Protein AF-A0A382BLG3-F1 (afdb_monomer)

pLDDT: mean 82.01, std 15.64, range [26.83, 97.75]

Mean predicted aligned error: 8.17 Å

Secondary structure (DSSP, 8-state):
------SSTT----TTPEEEEESSPSSTTPEEP-S-HHHHHHTTS-SEEETTSTT-HHHHH--SSEEEEEEEE-SSEEEEEEEETTS-EEEEEEEHHHHHHHH-HHHHTS-GGGEEEEEETTEEEEEEE-TTS-EEEEEEEEE-TTT--EEEEESTTEEE-S-HHHHHGGGGGGG--EEEE-TTS-EEEEE---HHHHHHHHHHHHTSTT--SEEEHHHHHHHHHHHHHHHHHHH-TTTSTTTTTT--GGGG-SS--

Foldseek 3Di:
DPPPPPPPPPPPPPVFKAFEWALDDPPPPFDFDDDDPLCLQVVLADQKDKLVDPPALNVLQDDQFWHIWMWGDDPFKIWIWTATPVRDIDIDMDTVVVLSVPQPVVVVVDPLVQWGWGDDDQKIWTWHADPVNIIFTQWMWGQDPPRRWTKIQGRARIRDGPPVCVLCPPNPVQWCWDWDQDPVRDIHIYTHHHSVSVVVSRVSSVVDPRRPGIDTSNLSSQLSVLVVVVVVCVVCCPVCVVCVPSGDSVSSDPDDD

Radius of gyration: 20.87 Å; Cα contacts (8 Å, |Δi|>4): 387; chains: 1; bounding box: 50×34×53 Å

Structure (mmCIF, N/CA/C/O backbone):
data_AF-A0A382BLG3-F1
#
_entry.id   AF-A0A382BLG3-F1
#
loop_
_atom_site.group_PDB
_atom_site.id
_atom_site.type_symbol
_atom_site.label_atom_id
_atom_site.label_alt_id
_atom_site.label_comp_id
_atom_site.label_asym_id
_atom_site.label_entity_id
_atom_site.label_seq_id
_atom_site.pdbx_PDB_ins_code
_atom_site.Cartn_x
_atom_site.Cartn_y
_atom_site.Cartn_z
_atom_site.occupancy
_atom_site.B_iso_or_equiv
_atom_site.auth_seq_id
_atom_site.auth_comp_id
_atom_site.auth_asym_id
_atom_site.auth_atom_id
_atom_site.pdbx_PDB_model_num
ATOM 1 N N . MET A 1 1 ? -3.968 19.881 18.048 1.00 29.30 1 MET A N 1
ATOM 2 C CA . MET A 1 1 ? -2.496 19.745 18.028 1.00 29.30 1 MET A CA 1
ATOM 3 C C . MET A 1 1 ? -2.188 19.005 16.742 1.00 29.30 1 MET A C 1
ATOM 5 O O . MET A 1 1 ? -2.726 17.927 16.567 1.00 29.30 1 MET A O 1
ATOM 9 N N . ILE A 1 2 ? -1.510 19.635 15.781 1.00 26.83 2 ILE A N 1
ATOM 10 C CA . ILE A 1 2 ? -1.350 19.090 14.426 1.00 26.83 2 ILE A CA 1
ATOM 11 C C . ILE A 1 2 ? -0.445 17.850 14.518 1.00 26.83 2 ILE A C 1
ATOM 13 O O . ILE A 1 2 ? 0.778 17.986 14.526 1.00 26.83 2 ILE A O 1
ATOM 17 N N . ARG A 1 3 ? -1.030 16.649 14.626 1.00 30.55 3 ARG A N 1
ATOM 18 C CA . ARG A 1 3 ? -0.331 15.377 14.406 1.00 30.55 3 ARG A CA 1
ATOM 19 C C . ARG A 1 3 ? -0.116 15.232 12.897 1.00 30.55 3 ARG A C 1
ATOM 21 O O . ARG A 1 3 ? -0.745 14.441 12.220 1.00 30.55 3 ARG A O 1
ATOM 28 N N . ARG A 1 4 ? 0.780 16.061 12.356 1.00 32.38 4 ARG A N 1
ATOM 29 C CA . ARG A 1 4 ? 1.444 15.777 11.084 1.00 32.38 4 ARG A CA 1
ATOM 30 C C . ARG A 1 4 ? 2.329 14.565 11.350 1.00 32.38 4 ARG A C 1
ATOM 32 O O . ARG A 1 4 ? 3.466 14.748 11.768 1.00 32.38 4 ARG A O 1
ATOM 39 N N . ILE A 1 5 ? 1.826 13.356 11.105 1.00 37.28 5 ILE A N 1
ATOM 40 C CA . ILE A 1 5 ? 2.648 12.144 10.917 1.00 37.28 5 ILE A CA 1
ATOM 41 C C . ILE A 1 5 ? 3.106 12.094 9.442 1.00 37.28 5 ILE A C 1
ATOM 43 O O . ILE A 1 5 ? 3.198 11.066 8.797 1.00 37.28 5 ILE A O 1
ATOM 47 N N . VAL A 1 6 ? 3.453 13.262 8.890 1.00 37.03 6 VAL A N 1
ATOM 48 C CA . VAL A 1 6 ? 4.262 13.385 7.677 1.00 37.03 6 VAL A CA 1
ATOM 49 C C . VAL A 1 6 ? 5.501 14.265 7.935 1.00 37.03 6 VAL A C 1
ATOM 51 O O . VAL A 1 6 ? 5.692 15.254 7.229 1.00 37.03 6 VAL A O 1
ATOM 54 N N . PRO A 1 7 ? 6.383 13.991 8.927 1.00 33.78 7 PRO A N 1
ATOM 55 C CA . PRO A 1 7 ? 7.683 14.648 8.950 1.00 33.78 7 PRO A CA 1
ATOM 56 C C . PRO A 1 7 ? 8.854 13.658 8.981 1.00 33.78 7 PRO A C 1
ATOM 58 O O . PRO A 1 7 ? 9.927 14.040 9.436 1.00 33.78 7 PRO A O 1
ATOM 61 N N . LEU A 1 8 ? 8.694 12.417 8.494 1.00 34.62 8 LEU A N 1
ATOM 62 C CA . LEU A 1 8 ? 9.819 11.470 8.413 1.00 34.62 8 LEU A CA 1
ATOM 63 C C . LEU A 1 8 ? 10.102 10.864 7.026 1.00 34.62 8 LEU A C 1
ATOM 65 O O . LEU A 1 8 ? 11.188 10.329 6.835 1.00 34.62 8 LEU A O 1
ATOM 69 N N . MET A 1 9 ? 9.213 11.005 6.034 1.00 40.97 9 MET A N 1
ATOM 70 C CA . MET A 1 9 ? 9.448 10.454 4.683 1.00 40.97 9 MET A CA 1
ATOM 71 C C . MET A 1 9 ? 10.458 11.248 3.827 1.00 40.97 9 MET A C 1
ATOM 73 O O . MET A 1 9 ? 10.888 10.759 2.790 1.00 40.97 9 MET A O 1
ATOM 77 N N . PHE A 1 10 ? 10.883 12.446 4.250 1.00 38.72 10 PHE A N 1
ATOM 78 C CA . PHE A 1 10 ? 11.720 13.348 3.435 1.00 38.72 10 PHE A CA 1
ATOM 79 C C . PHE A 1 10 ? 13.159 13.566 3.938 1.00 38.72 10 PHE A C 1
ATOM 81 O O . PHE A 1 10 ? 13.869 14.410 3.396 1.00 38.72 10 PHE A O 1
ATOM 88 N N . LEU A 1 11 ? 13.622 12.835 4.958 1.00 35.28 11 LEU A N 1
ATOM 89 C CA . LEU A 1 11 ? 14.911 13.122 5.615 1.00 35.28 11 LEU A CA 1
ATOM 90 C C . LEU A 1 11 ? 15.864 11.931 5.717 1.00 35.28 11 LEU A C 1
ATOM 92 O O . LEU A 1 11 ? 16.747 11.901 6.569 1.00 35.28 11 LEU A O 1
ATOM 96 N N . VAL A 1 12 ? 15.753 10.982 4.794 1.00 41.41 12 VAL A N 1
ATOM 97 C CA . VAL A 1 12 ? 16.779 9.958 4.595 1.00 41.41 12 VAL A CA 1
ATOM 98 C C . VAL A 1 12 ? 17.723 10.433 3.483 1.00 41.41 12 VAL A C 1
ATOM 100 O O . VAL A 1 12 ? 17.817 9.853 2.408 1.00 41.41 12 VAL A O 1
ATOM 103 N N . LEU A 1 13 ? 18.448 11.524 3.753 1.00 40.19 13 LEU A N 1
ATOM 104 C CA . LEU A 1 13 ? 19.742 11.785 3.113 1.00 40.19 13 LEU A CA 1
ATOM 105 C C . LEU A 1 13 ? 20.740 10.784 3.713 1.00 40.19 13 LEU A C 1
ATOM 107 O O . LEU A 1 13 ? 21.581 11.149 4.532 1.00 40.19 13 LEU A O 1
ATOM 111 N N . LEU A 1 14 ? 20.590 9.499 3.379 1.00 45.31 14 LEU A N 1
ATOM 112 C CA . LEU A 1 14 ? 21.602 8.496 3.688 1.00 45.31 14 LEU A CA 1
ATOM 113 C C . LEU A 1 14 ? 22.708 8.632 2.637 1.00 45.31 14 LEU A C 1
ATOM 115 O O . LEU A 1 14 ? 22.466 8.327 1.466 1.00 45.31 14 LEU A O 1
ATOM 119 N N . PRO A 1 15 ? 23.912 9.106 3.005 1.00 42.38 15 PRO A N 1
ATOM 120 C CA . PRO A 1 15 ? 25.035 9.097 2.081 1.00 42.38 15 PRO A CA 1
ATOM 121 C C . PRO A 1 15 ? 25.304 7.646 1.650 1.00 42.38 15 PRO A C 1
ATOM 123 O O . PRO A 1 15 ? 25.645 6.811 2.485 1.00 42.38 15 PRO A O 1
ATOM 126 N N . GLY A 1 16 ? 25.111 7.352 0.359 1.00 50.66 16 GLY A N 1
ATOM 127 C CA . GLY A 1 16 ? 25.306 6.021 -0.238 1.00 50.66 16 GLY A CA 1
ATOM 128 C C . GLY A 1 16 ? 24.038 5.323 -0.750 1.00 50.66 16 GLY A C 1
ATOM 129 O O . GLY A 1 16 ? 24.156 4.335 -1.467 1.00 50.66 16 GLY A O 1
ATOM 130 N N . CYS A 1 17 ? 22.830 5.820 -0.456 1.00 56.78 17 CYS A N 1
ATOM 131 C CA . CYS A 1 17 ? 21.611 5.271 -1.060 1.00 56.78 17 CYS A CA 1
ATOM 132 C C . CYS A 1 17 ? 21.490 5.721 -2.519 1.00 56.78 17 CYS A C 1
ATOM 134 O O . CYS A 1 17 ? 21.376 6.915 -2.797 1.00 56.78 17 CYS A O 1
ATOM 136 N N . LYS A 1 18 ? 21.502 4.761 -3.449 1.00 71.94 18 LYS A N 1
ATOM 137 C CA . LYS A 1 18 ? 21.291 5.027 -4.872 1.00 71.94 18 LYS A CA 1
ATOM 138 C C . LYS A 1 18 ? 19.856 4.747 -5.272 1.00 71.94 18 LYS A C 1
ATOM 140 O O . LYS A 1 18 ? 19.202 3.838 -4.765 1.00 71.94 18 LYS A O 1
ATOM 145 N N . GLU A 1 19 ? 19.385 5.564 -6.197 1.00 77.00 19 GLU A N 1
ATOM 146 C CA . GLU A 1 19 ? 18.076 5.435 -6.811 1.00 77.00 19 GLU A CA 1
ATOM 147 C C . GLU A 1 19 ? 18.224 4.837 -8.212 1.00 77.00 19 GLU A C 1
ATOM 149 O O . GLU A 1 19 ? 19.158 5.172 -8.949 1.00 77.00 19 GLU A O 1
ATOM 154 N N . LEU A 1 20 ? 17.316 3.926 -8.563 1.00 86.69 20 LEU A N 1
ATOM 155 C CA . LEU A 1 20 ? 17.272 3.296 -9.876 1.00 86.69 20 LEU A CA 1
ATOM 156 C C . LEU A 1 20 ? 16.385 4.099 -10.831 1.00 86.69 20 LEU A C 1
ATOM 158 O O . LEU A 1 20 ? 15.219 4.369 -10.542 1.00 86.69 20 LEU A O 1
ATOM 162 N N . TYR A 1 21 ? 16.924 4.413 -12.005 1.00 91.06 21 TYR A N 1
ATOM 163 C CA . TYR A 1 21 ? 16.211 5.113 -13.067 1.00 91.06 21 TYR A CA 1
ATOM 164 C C . TYR A 1 21 ? 15.940 4.194 -14.255 1.00 91.06 21 TYR A C 1
ATOM 166 O O . TYR A 1 21 ? 16.612 3.188 -14.468 1.00 91.06 21 TYR A O 1
ATOM 174 N N . PHE A 1 22 ? 14.962 4.570 -15.070 1.00 93.94 22 PHE A N 1
ATOM 175 C CA . PHE A 1 22 ? 14.497 3.803 -16.214 1.00 93.94 22 PHE A CA 1
ATOM 176 C C . PHE A 1 22 ? 14.650 4.608 -17.499 1.00 93.94 22 PHE A C 1
ATOM 178 O O . PHE A 1 22 ? 14.303 5.782 -17.560 1.00 93.94 22 PHE A O 1
ATOM 185 N N . LYS A 1 23 ? 15.122 3.974 -18.567 1.00 94.62 23 LYS A N 1
ATOM 186 C CA . LYS A 1 23 ? 15.234 4.599 -19.893 1.00 94.62 23 LYS A CA 1
ATOM 187 C C . LYS A 1 23 ? 13.870 4.883 -20.525 1.00 94.62 23 LYS A C 1
ATOM 189 O O . LYS A 1 23 ? 13.721 5.815 -21.308 1.00 94.62 23 LYS A O 1
ATOM 194 N N . THR A 1 24 ? 12.874 4.061 -20.203 1.00 94.19 24 THR A N 1
ATOM 195 C CA . THR A 1 24 ? 11.499 4.180 -20.700 1.00 94.19 24 THR A CA 1
ATOM 196 C C . THR A 1 24 ? 10.499 4.133 -19.543 1.00 94.19 24 THR A C 1
ATOM 198 O O . THR A 1 24 ? 10.789 3.480 -18.534 1.00 94.19 24 THR A O 1
ATOM 201 N N . PRO A 1 25 ? 9.321 4.783 -19.663 1.00 95.38 25 PRO A N 1
ATOM 202 C CA . PRO A 1 25 ? 8.274 4.669 -18.654 1.00 95.38 25 PRO A CA 1
ATOM 203 C C . PRO A 1 25 ? 7.868 3.208 -18.444 1.00 95.38 25 PRO A C 1
ATOM 205 O O . PRO A 1 25 ? 7.684 2.455 -19.405 1.00 95.38 25 PRO A O 1
ATOM 208 N N . GLN A 1 26 ? 7.709 2.818 -17.186 1.00 96.75 26 GLN A N 1
ATOM 209 C CA . GLN A 1 26 ? 7.292 1.482 -16.780 1.00 96.75 26 GLN A CA 1
ATOM 210 C C . GLN A 1 26 ? 5.803 1.449 -16.408 1.00 96.75 26 GLN A C 1
ATOM 212 O O . GLN A 1 26 ? 5.245 2.482 -16.062 1.00 96.75 26 GLN A O 1
ATOM 217 N N . PRO A 1 27 ? 5.136 0.286 -16.452 1.00 96.50 27 PRO A N 1
ATOM 218 C CA . PRO A 1 27 ? 5.640 -0.966 -17.003 1.00 96.50 27 PRO A CA 1
ATOM 219 C C . PRO A 1 27 ? 5.757 -0.907 -18.534 1.00 96.50 27 PRO A C 1
ATOM 221 O O . PRO A 1 27 ? 4.850 -0.446 -19.227 1.00 96.50 27 PRO A O 1
ATOM 224 N N . LYS A 1 28 ? 6.859 -1.433 -19.083 1.00 95.06 28 LYS A N 1
ATOM 225 C CA . LYS A 1 28 ? 7.095 -1.449 -20.535 1.00 95.06 28 LYS A CA 1
ATOM 226 C C . LYS A 1 28 ? 5.960 -2.143 -21.300 1.00 95.06 28 LYS A C 1
ATOM 228 O O . LYS A 1 28 ? 5.587 -3.292 -21.023 1.00 95.06 28 LYS A O 1
ATOM 233 N N . GLY A 1 29 ? 5.420 -1.445 -22.299 1.00 94.50 29 GLY A N 1
ATOM 234 C CA . GLY A 1 29 ? 4.264 -1.890 -23.082 1.00 94.50 29 GLY A CA 1
ATOM 235 C C . GLY A 1 29 ? 2.964 -1.960 -22.275 1.00 94.50 29 GLY A C 1
ATOM 236 O O . GLY A 1 29 ? 2.162 -2.854 -22.544 1.00 94.50 29 GLY A O 1
ATOM 237 N N . GLY A 1 30 ? 2.830 -1.137 -21.232 1.00 96.12 30 GLY A N 1
ATOM 238 C CA . GLY A 1 30 ? 1.561 -0.828 -20.576 1.00 96.12 30 GLY A CA 1
ATOM 239 C C . GLY A 1 30 ? 0.782 0.251 -21.325 1.00 96.12 30 GLY A C 1
ATOM 240 O O . GLY A 1 30 ? 1.317 0.917 -22.214 1.00 96.12 30 GLY A O 1
ATOM 241 N N . GLU A 1 31 ? -0.484 0.407 -20.962 1.00 97.50 31 GLU A N 1
ATOM 242 C CA . GLU A 1 31 ? -1.373 1.432 -21.507 1.00 97.50 31 GLU A CA 1
ATOM 243 C C . GLU A 1 31 ? -1.467 2.616 -20.543 1.00 97.50 31 GLU A C 1
ATOM 245 O O . GLU A 1 31 ? -1.163 2.494 -19.359 1.00 97.50 31 GLU A O 1
ATOM 250 N N . GLN A 1 32 ? -1.862 3.786 -21.045 1.00 96.69 32 GLN A N 1
ATOM 251 C CA . GLN A 1 32 ? -2.062 4.951 -20.189 1.00 96.69 32 GLN A CA 1
ATOM 252 C C . GLN A 1 32 ? -3.275 4.732 -19.281 1.00 96.69 32 GLN A C 1
ATOM 254 O O . GLN A 1 32 ? -4.387 4.556 -19.782 1.00 96.69 32 GLN A O 1
ATOM 259 N N . TYR A 1 33 ? -3.064 4.819 -17.967 1.00 94.94 33 TYR A N 1
ATOM 260 C CA . TYR A 1 33 ? -4.149 4.758 -16.992 1.00 94.94 33 TYR A CA 1
ATOM 261 C C . TYR A 1 33 ? -5.033 6.004 -17.114 1.00 94.94 33 TYR A C 1
ATOM 263 O O . TYR A 1 33 ? -4.534 7.131 -17.164 1.00 94.94 33 TYR A O 1
ATOM 271 N N . LYS A 1 34 ? -6.351 5.801 -17.175 1.00 90.50 34 LYS A N 1
ATOM 272 C CA . LYS A 1 34 ? -7.348 6.879 -17.344 1.00 90.50 34 LYS A CA 1
ATOM 273 C C . LYS A 1 34 ? -8.316 7.022 -16.170 1.00 90.50 34 LYS A C 1
ATOM 275 O O . LYS A 1 34 ? -9.220 7.849 -16.243 1.00 90.50 34 LYS A O 1
ATOM 280 N N . GLY A 1 35 ? -8.183 6.183 -15.146 1.00 89.06 35 GLY A N 1
ATOM 281 C CA . GLY A 1 35 ? -9.049 6.226 -13.974 1.00 89.06 35 GLY A CA 1
ATOM 282 C C . GLY A 1 35 ? -8.598 7.256 -12.941 1.00 89.06 35 GLY A C 1
ATOM 283 O O . GLY A 1 35 ? -7.565 7.909 -13.086 1.00 89.06 35 GLY A O 1
ATOM 284 N N . ASP A 1 36 ? -9.369 7.355 -11.865 1.00 87.50 36 ASP A N 1
ATOM 285 C CA . ASP A 1 36 ? -8.989 8.087 -10.662 1.00 87.50 36 ASP A CA 1
ATOM 286 C C . ASP A 1 36 ? -8.242 7.137 -9.709 1.00 87.50 36 ASP A C 1
ATOM 288 O O . ASP A 1 36 ? -8.673 6.002 -9.486 1.00 87.50 36 ASP A O 1
ATOM 292 N N . LEU A 1 37 ? -7.072 7.546 -9.210 1.00 87.19 37 LEU A N 1
ATOM 293 C CA . LEU A 1 37 ? -6.246 6.697 -8.343 1.00 87.19 37 LEU A CA 1
ATOM 294 C C . LEU A 1 37 ? -6.827 6.562 -6.934 1.00 87.19 37 LEU A C 1
ATOM 296 O O . LEU A 1 37 ? -6.736 5.482 -6.353 1.00 87.19 37 LEU A O 1
ATOM 300 N N . ILE A 1 38 ? -7.449 7.618 -6.404 1.00 83.50 38 ILE A N 1
ATOM 301 C CA . ILE A 1 38 ? -8.104 7.582 -5.094 1.00 83.50 38 ILE A CA 1
ATOM 302 C C . ILE A 1 38 ? -9.278 6.613 -5.182 1.00 83.50 38 ILE A C 1
ATOM 304 O O . ILE A 1 38 ? -9.370 5.688 -4.384 1.00 83.50 38 ILE A O 1
ATOM 308 N N . GLN A 1 39 ? -10.111 6.737 -6.216 1.00 85.00 39 GLN A N 1
ATOM 309 C CA . GLN A 1 39 ? -11.224 5.824 -6.444 1.00 85.00 39 GLN A CA 1
ATOM 310 C C . GLN A 1 39 ? -10.757 4.373 -6.643 1.00 85.00 39 GLN A C 1
ATOM 312 O O . GLN A 1 39 ? -11.403 3.439 -6.172 1.00 85.00 39 GLN A O 1
ATOM 317 N N . TYR A 1 40 ? -9.641 4.154 -7.344 1.00 88.69 40 TYR A N 1
ATOM 318 C CA . TYR A 1 40 ? -9.069 2.817 -7.518 1.00 88.69 40 TYR A CA 1
ATOM 319 C C . TYR A 1 40 ? -8.669 2.178 -6.185 1.00 88.69 40 TYR A C 1
ATOM 321 O O . TYR A 1 40 ? -8.960 1.003 -5.952 1.00 88.69 40 TYR A O 1
ATOM 329 N N . LEU A 1 41 ? -8.041 2.963 -5.312 1.00 86.94 41 LEU A N 1
ATOM 330 C CA . LEU A 1 41 ? -7.625 2.537 -3.987 1.00 86.94 41 LEU A CA 1
ATOM 331 C C . LEU A 1 41 ? -8.816 2.278 -3.062 1.00 86.94 41 LEU A C 1
ATOM 333 O O . LEU A 1 41 ? -8.906 1.207 -2.466 1.00 86.94 41 LEU A O 1
ATOM 337 N N . THR A 1 42 ? -9.776 3.196 -2.990 1.00 82.06 42 THR A N 1
ATOM 338 C CA . THR A 1 42 ? -10.942 3.055 -2.106 1.00 82.06 42 THR A CA 1
ATOM 339 C C . THR A 1 42 ? -11.841 1.898 -2.521 1.00 82.06 42 THR A C 1
ATOM 341 O O . THR A 1 42 ? -12.284 1.130 -1.673 1.00 82.06 42 THR A O 1
ATOM 344 N N . ASN A 1 43 ? -12.007 1.669 -3.827 1.00 85.94 43 ASN A N 1
ATOM 345 C CA . ASN A 1 43 ? -12.727 0.504 -4.348 1.00 85.94 43 ASN A CA 1
ATOM 346 C C . ASN A 1 43 ? -12.031 -0.840 -4.062 1.00 85.94 43 ASN A C 1
ATOM 348 O O . ASN A 1 43 ? -12.632 -1.893 -4.291 1.00 85.94 43 ASN A O 1
ATOM 352 N N . SER A 1 44 ? -10.764 -0.837 -3.636 1.00 87.19 44 SER A N 1
ATOM 353 C CA . SER A 1 44 ? -10.044 -2.058 -3.255 1.00 87.19 44 SER A CA 1
ATOM 354 C C . SER A 1 44 ? -10.272 -2.470 -1.801 1.00 87.19 44 SER A C 1
ATOM 356 O O . SER A 1 44 ? -10.025 -3.628 -1.463 1.00 87.19 44 SER A O 1
ATOM 358 N N . LEU A 1 45 ? -10.768 -1.555 -0.957 1.00 86.69 45 LEU A N 1
ATOM 359 C CA . LEU A 1 45 ? -10.986 -1.824 0.458 1.00 86.69 45 LEU A CA 1
ATOM 360 C C . LEU A 1 45 ? -12.092 -2.877 0.640 1.00 86.69 45 LEU A C 1
ATOM 362 O O . LEU A 1 45 ? -13.142 -2.794 -0.008 1.00 86.69 45 LEU A O 1
ATOM 366 N N . PRO A 1 46 ? -11.905 -3.874 1.521 1.00 86.94 46 PRO A N 1
ATOM 367 C CA . PRO A 1 46 ? -12.956 -4.827 1.844 1.00 86.94 46 PRO A CA 1
ATOM 368 C C . PRO A 1 46 ? -14.113 -4.154 2.588 1.00 86.94 46 PRO A C 1
ATOM 370 O O . PRO A 1 46 ? -13.896 -3.431 3.553 1.00 86.94 46 PRO A O 1
ATOM 373 N N . ASN A 1 47 ? -15.359 -4.494 2.238 1.00 89.25 47 ASN A N 1
ATOM 374 C CA . ASN A 1 47 ? -16.545 -3.988 2.951 1.00 89.25 47 ASN A CA 1
ATOM 375 C C . ASN A 1 47 ? -16.569 -4.333 4.448 1.00 89.25 47 ASN A C 1
ATOM 377 O O . ASN A 1 47 ? -17.263 -3.684 5.227 1.00 89.25 47 ASN A O 1
ATOM 381 N N . ARG A 1 48 ? -15.850 -5.387 4.838 1.00 91.19 48 ARG A N 1
ATOM 382 C CA . ARG A 1 48 ? -15.739 -5.836 6.220 1.00 91.19 48 ARG A CA 1
ATOM 383 C C . ARG A 1 48 ? -14.345 -6.380 6.484 1.00 91.19 48 ARG A C 1
ATOM 385 O O . ARG A 1 48 ? -13.888 -7.272 5.771 1.00 91.19 48 ARG A O 1
ATOM 392 N N . ILE A 1 49 ? -13.724 -5.895 7.551 1.00 91.62 49 ILE A N 1
ATOM 393 C CA . ILE A 1 49 ? -12.427 -6.343 8.058 1.00 91.62 49 ILE A CA 1
ATOM 394 C C . ILE A 1 49 ? -12.619 -6.750 9.513 1.00 91.62 49 ILE A C 1
ATOM 396 O O . ILE A 1 49 ? -13.303 -6.061 10.264 1.00 91.62 49 ILE A O 1
ATOM 400 N N . THR A 1 50 ? -12.040 -7.874 9.933 1.00 93.38 50 THR A N 1
ATOM 401 C CA . THR A 1 50 ? -12.184 -8.340 11.321 1.00 93.38 50 THR A CA 1
ATOM 402 C C . THR A 1 50 ? -10.864 -8.844 11.879 1.00 93.38 50 THR A C 1
ATOM 404 O O . THR A 1 50 ? -10.033 -9.356 11.131 1.00 93.38 50 THR A O 1
ATOM 407 N N . SER A 1 51 ? -10.708 -8.787 13.201 1.00 92.19 51 SER A N 1
ATOM 408 C CA . SER A 1 51 ? -9.563 -9.363 13.916 1.00 92.19 51 SER A CA 1
ATOM 409 C C . SER A 1 51 ? -9.515 -10.900 13.888 1.00 92.19 51 SER A C 1
ATOM 411 O O . SER A 1 51 ? -8.556 -11.493 14.371 1.00 92.19 51 SER A O 1
ATOM 413 N N . ASN A 1 52 ? -10.533 -11.563 13.323 1.00 89.69 52 ASN A N 1
ATOM 414 C CA . ASN A 1 52 ? -10.508 -13.007 13.068 1.00 89.69 52 ASN A CA 1
ATOM 415 C C . ASN A 1 52 ? -9.749 -13.363 11.780 1.00 89.69 52 ASN A C 1
ATOM 417 O O . ASN A 1 52 ? -9.453 -14.538 11.556 1.00 89.69 52 ASN A O 1
ATOM 421 N N . ASP A 1 53 ? -9.473 -12.385 10.914 1.00 82.44 53 ASP A N 1
ATOM 422 C CA . ASP A 1 53 ? -8.670 -12.612 9.719 1.00 82.44 53 ASP A CA 1
ATOM 423 C C . ASP A 1 53 ? -7.191 -12.727 10.106 1.00 82.44 53 ASP A C 1
ATOM 425 O O . ASP A 1 53 ? -6.624 -11.855 10.762 1.00 82.44 53 ASP A O 1
ATOM 429 N N . ASN A 1 54 ? -6.557 -13.824 9.690 1.00 64.50 54 ASN A N 1
ATOM 430 C CA . ASN A 1 54 ? -5.167 -14.123 10.015 1.00 64.50 54 ASN A CA 1
ATOM 431 C C . ASN A 1 54 ? -4.163 -13.150 9.392 1.00 64.50 54 ASN A C 1
ATOM 433 O O . ASN A 1 54 ? -3.026 -13.136 9.851 1.00 64.50 54 ASN A O 1
ATOM 437 N N . ASN A 1 55 ? -4.566 -12.384 8.377 1.00 64.25 55 ASN A N 1
ATOM 438 C CA . ASN A 1 55 ? -3.696 -11.445 7.667 1.00 64.25 55 ASN A CA 1
ATOM 439 C C . ASN A 1 55 ? -4.050 -9.973 7.939 1.00 64.25 55 ASN A C 1
ATOM 441 O O . ASN A 1 55 ? -3.643 -9.104 7.173 1.00 64.25 55 ASN A O 1
ATOM 445 N N . SER A 1 56 ? -4.846 -9.694 8.974 1.00 75.25 56 SER A N 1
ATOM 446 C CA . SER A 1 56 ? -5.285 -8.338 9.307 1.00 75.25 56 SER A CA 1
ATOM 447 C C . SER A 1 56 ? -4.468 -7.753 10.453 1.00 75.25 56 SER A C 1
ATOM 449 O O . SER A 1 56 ? -4.320 -8.400 11.488 1.00 75.25 56 SER A O 1
ATOM 451 N N . LEU A 1 57 ? -4.053 -6.489 10.313 1.00 83.00 57 LEU A N 1
ATOM 452 C CA . LEU A 1 57 ? -3.462 -5.681 11.388 1.00 83.00 57 LEU A CA 1
ATOM 453 C C . LEU A 1 57 ? -4.328 -5.679 12.665 1.00 83.00 57 LEU A C 1
ATOM 455 O O . LEU A 1 57 ? -3.822 -5.606 13.781 1.00 83.00 57 LEU A O 1
ATOM 459 N N . LEU A 1 58 ? -5.649 -5.840 12.519 1.00 90.19 58 LEU A N 1
ATOM 460 C CA . LEU A 1 58 ? -6.580 -5.909 13.649 1.00 90.19 58 LEU A CA 1
ATOM 461 C C . LEU A 1 58 ? -6.354 -7.125 14.548 1.00 90.19 58 LEU A C 1
ATOM 463 O O . LEU A 1 58 ? -6.702 -7.084 15.726 1.00 90.19 58 LEU A O 1
ATOM 467 N N . LYS A 1 59 ? -5.834 -8.226 13.999 1.00 88.62 59 LYS A N 1
ATOM 468 C CA . LYS A 1 59 ? -5.570 -9.439 14.771 1.00 88.62 59 LYS A CA 1
ATOM 469 C C . LYS A 1 59 ? -4.429 -9.223 15.758 1.00 88.62 59 LYS A C 1
ATOM 471 O O . LYS A 1 59 ? -4.534 -9.667 16.897 1.00 88.62 59 LYS A O 1
ATOM 476 N N . ASP A 1 60 ? -3.387 -8.517 15.336 1.00 85.69 60 ASP A N 1
ATOM 477 C CA . ASP A 1 60 ? -2.211 -8.246 16.166 1.00 85.69 60 ASP A CA 1
ATOM 478 C C . ASP A 1 60 ? -2.526 -7.260 17.301 1.00 85.69 60 ASP A C 1
ATOM 480 O O . ASP A 1 60 ? -1.868 -7.262 18.341 1.00 85.69 60 ASP A O 1
ATOM 484 N N . ALA A 1 61 ? -3.585 -6.461 17.140 1.00 87.88 61 ALA A N 1
ATOM 485 C CA . ALA A 1 61 ? -4.074 -5.565 18.178 1.00 87.88 61 ALA A CA 1
ATOM 486 C C . ALA A 1 61 ? -4.919 -6.247 19.267 1.00 87.88 61 ALA A C 1
ATOM 488 O O . ALA A 1 61 ? -5.081 -5.685 20.356 1.00 87.88 61 ALA A O 1
ATOM 489 N N . VAL A 1 62 ? -5.457 -7.444 19.005 1.00 91.12 62 VAL A N 1
ATOM 490 C CA . VAL A 1 62 ? -6.266 -8.192 19.978 1.00 91.12 62 VAL A CA 1
ATOM 491 C C . VAL A 1 62 ? -5.389 -8.755 21.099 1.00 91.12 62 VAL A C 1
ATOM 493 O O . VAL A 1 62 ? -4.318 -9.309 20.870 1.00 91.12 62 VAL A O 1
ATOM 496 N N . ASN A 1 63 ? -5.862 -8.625 22.337 1.00 89.44 63 ASN A N 1
ATOM 497 C CA . ASN A 1 63 ? -5.182 -9.076 23.550 1.00 89.44 63 ASN A CA 1
ATOM 498 C C . ASN A 1 63 ? -6.201 -9.445 24.649 1.00 89.44 63 ASN A C 1
ATOM 500 O O . ASN A 1 63 ? -7.406 -9.490 24.402 1.00 89.44 63 ASN A O 1
ATOM 504 N N . ASP A 1 64 ? -5.725 -9.692 25.873 1.00 89.94 64 ASP A N 1
ATOM 505 C CA . ASP A 1 64 ? -6.575 -10.060 27.018 1.00 89.94 64 ASP A CA 1
ATOM 506 C C . ASP A 1 64 ? -7.641 -9.004 27.360 1.00 89.94 64 ASP A C 1
ATOM 508 O O . ASP A 1 64 ? -8.660 -9.337 27.962 1.00 89.94 64 ASP A O 1
ATOM 512 N N . THR A 1 65 ? -7.429 -7.741 26.975 1.00 90.62 65 THR A N 1
ATOM 513 C CA . THR A 1 65 ? -8.366 -6.631 27.186 1.00 90.62 65 THR A CA 1
ATOM 514 C C . THR A 1 65 ? -9.280 -6.428 25.976 1.00 90.62 65 THR A C 1
ATOM 516 O O . THR A 1 65 ? -10.505 -6.383 26.117 1.00 90.62 65 THR A O 1
ATOM 519 N N . LEU A 1 66 ? -8.689 -6.294 24.787 1.00 92.31 66 LEU A N 1
ATOM 520 C CA . LEU A 1 66 ? -9.363 -6.043 23.515 1.00 92.31 66 LEU A CA 1
ATOM 521 C C . LEU A 1 66 ? -9.553 -7.364 22.772 1.00 92.31 66 LEU A C 1
ATOM 523 O O . LEU A 1 66 ? -8.623 -7.838 22.134 1.00 92.31 66 LEU A O 1
ATOM 527 N N . VAL A 1 67 ? -10.741 -7.964 22.844 1.00 94.19 67 VAL A N 1
ATOM 528 C CA . VAL A 1 67 ? -10.945 -9.356 22.397 1.00 94.19 67 VAL A CA 1
ATOM 529 C C . VAL A 1 67 ? -11.438 -9.482 20.956 1.00 94.19 67 VAL A C 1
ATOM 531 O O . VAL A 1 67 ? -11.340 -10.558 20.369 1.00 94.19 67 VAL A O 1
ATOM 534 N N . TYR A 1 68 ? -12.009 -8.419 20.383 1.00 95.31 68 TYR A N 1
ATOM 535 C CA . TYR A 1 68 ? -12.482 -8.432 19.000 1.00 95.31 68 TYR A CA 1
ATOM 536 C C . TYR A 1 68 ? -12.599 -7.029 18.414 1.00 95.31 68 TYR A C 1
ATOM 538 O O . TYR A 1 68 ? -13.020 -6.094 19.101 1.00 95.31 68 TYR A O 1
ATOM 546 N N . ILE A 1 69 ? -12.287 -6.918 17.125 1.00 95.00 69 ILE A N 1
ATOM 547 C CA . ILE A 1 69 ? -12.399 -5.688 16.348 1.00 95.00 69 ILE A CA 1
ATOM 548 C C . ILE A 1 69 ? -13.014 -6.017 14.996 1.00 95.00 69 ILE A C 1
ATOM 550 O O . ILE A 1 69 ? -12.647 -6.999 14.345 1.00 95.00 69 ILE A O 1
ATOM 554 N N . GLU A 1 70 ? -13.930 -5.170 14.563 1.00 95.50 70 GLU A N 1
ATOM 555 C CA . GLU A 1 70 ? -14.538 -5.214 13.247 1.00 95.50 70 GLU A CA 1
ATOM 556 C C . GLU A 1 70 ? -14.622 -3.805 12.679 1.00 95.50 70 GLU A C 1
ATOM 558 O O . GLU A 1 70 ? -15.040 -2.881 13.369 1.00 95.50 70 GLU A O 1
ATOM 563 N N . ILE A 1 71 ? -14.248 -3.662 11.415 1.00 93.69 71 ILE A N 1
ATOM 564 C CA . ILE A 1 71 ? -14.494 -2.463 10.630 1.00 93.69 71 ILE A CA 1
ATOM 565 C C . ILE A 1 71 ? -15.477 -2.848 9.534 1.00 93.69 71 ILE A C 1
ATOM 567 O O . ILE A 1 71 ? -15.208 -3.767 8.758 1.00 93.69 71 ILE A O 1
ATOM 571 N N . ASN A 1 72 ? -16.610 -2.160 9.481 1.00 92.62 72 ASN A N 1
ATOM 572 C CA . ASN A 1 72 ? -17.565 -2.258 8.386 1.00 92.62 72 ASN A CA 1
ATOM 573 C C . ASN A 1 72 ? -17.567 -0.934 7.634 1.00 92.62 72 ASN A C 1
ATOM 575 O O . ASN A 1 72 ? -17.660 0.119 8.258 1.00 92.62 72 ASN A O 1
ATOM 579 N N . GLN A 1 73 ? -17.505 -0.990 6.311 1.00 85.31 73 GLN A N 1
ATOM 580 C CA . GLN A 1 73 ? -17.658 0.189 5.467 1.00 85.31 73 GLN A CA 1
ATOM 581 C C . GLN A 1 73 ? -18.882 0.037 4.566 1.00 85.31 73 GLN A C 1
ATOM 583 O O . GLN A 1 73 ? -19.186 -1.051 4.061 1.00 85.31 73 GLN A O 1
ATOM 588 N N . ASP A 1 74 ? -19.560 1.152 4.347 1.00 82.88 74 ASP A N 1
ATOM 589 C CA . ASP A 1 74 ? -20.511 1.328 3.263 1.00 82.88 74 ASP A CA 1
ATOM 590 C C . ASP A 1 74 ? -20.102 2.526 2.391 1.00 82.88 74 ASP A C 1
ATOM 592 O O . ASP A 1 74 ? -18.965 2.988 2.442 1.00 82.88 74 ASP A O 1
ATOM 596 N N . LEU A 1 75 ? -20.998 2.991 1.517 1.00 71.81 75 LEU A N 1
ATOM 597 C CA . LEU A 1 75 ? -20.676 4.028 0.533 1.00 71.81 75 LEU A CA 1
ATOM 598 C C . LEU A 1 75 ? -20.309 5.387 1.148 1.00 71.81 75 LEU A C 1
ATOM 600 O O . LEU A 1 75 ? -19.729 6.210 0.445 1.00 71.81 75 LEU A O 1
ATOM 604 N N . ILE A 1 76 ? -20.701 5.657 2.394 1.00 80.31 76 ILE A N 1
ATOM 605 C CA . ILE A 1 76 ? -20.569 6.985 3.012 1.00 80.31 76 ILE A CA 1
ATOM 606 C C . ILE A 1 76 ? -20.037 6.941 4.442 1.00 80.31 76 ILE A C 1
ATOM 608 O O . ILE A 1 76 ? -19.572 7.961 4.940 1.00 80.31 76 ILE A O 1
ATOM 612 N N . THR A 1 77 ? -20.078 5.788 5.104 1.00 87.19 77 THR A N 1
ATOM 613 C CA . THR A 1 77 ? -19.671 5.645 6.498 1.00 87.19 77 THR A CA 1
ATOM 614 C C . THR A 1 77 ? -18.722 4.476 6.703 1.00 87.19 77 THR A C 1
ATOM 616 O O . THR A 1 77 ? -18.777 3.450 6.020 1.00 87.19 77 THR A O 1
ATOM 619 N N . VAL A 1 78 ? -17.856 4.639 7.697 1.00 90.56 78 VAL A N 1
ATOM 620 C CA . VAL A 1 78 ? -16.990 3.592 8.233 1.00 90.56 78 VAL A CA 1
ATOM 621 C C . VAL A 1 78 ? -17.333 3.423 9.703 1.00 90.56 78 VAL A C 1
ATOM 623 O O . VAL A 1 78 ? -17.289 4.382 10.469 1.00 90.56 78 VAL A O 1
ATOM 626 N N . GLN A 1 79 ? -17.671 2.206 10.112 1.00 94.19 79 GLN A N 1
ATOM 627 C CA . GLN A 1 79 ? -17.998 1.871 11.490 1.00 94.19 79 GLN A CA 1
ATOM 628 C C . GLN A 1 79 ? -16.931 0.946 12.072 1.00 94.19 79 GLN A C 1
ATOM 630 O O . GLN A 1 79 ? -16.716 -0.157 11.568 1.00 94.19 79 GLN A O 1
ATOM 635 N N . ILE A 1 80 ? -16.317 1.364 13.178 1.00 94.75 80 ILE A N 1
ATOM 636 C CA . ILE A 1 80 ? -15.455 0.523 14.006 1.00 94.75 80 ILE A CA 1
ATOM 637 C C . ILE A 1 80 ? -16.284 -0.030 15.157 1.00 94.75 80 ILE A C 1
ATOM 639 O O . ILE A 1 80 ? -16.823 0.719 15.970 1.00 94.75 80 ILE A O 1
ATOM 643 N N . ARG A 1 81 ? -16.329 -1.351 15.276 1.00 96.25 81 ARG A N 1
ATOM 644 C CA . ARG A 1 81 ? -16.902 -2.061 16.412 1.00 96.25 81 ARG A CA 1
ATOM 645 C C . ARG A 1 81 ? -15.806 -2.773 17.186 1.00 96.25 81 ARG A C 1
ATOM 647 O O . ARG A 1 81 ? -15.095 -3.616 16.648 1.00 96.25 81 ARG A O 1
ATOM 654 N N . ILE A 1 82 ? -15.729 -2.489 18.477 1.00 95.25 82 ILE A N 1
ATOM 655 C CA . ILE A 1 82 ? -14.751 -3.058 19.398 1.00 95.25 82 ILE A CA 1
ATOM 656 C C . ILE A 1 82 ? -15.473 -3.804 20.513 1.00 95.25 82 ILE A C 1
ATOM 658 O O . ILE A 1 82 ? -16.438 -3.295 21.082 1.00 95.25 82 ILE A O 1
ATOM 662 N N . LYS A 1 83 ? -14.989 -5.001 20.852 1.00 96.25 83 LYS A N 1
ATOM 663 C CA . LYS A 1 83 ? -15.426 -5.758 22.027 1.00 96.25 83 LYS A CA 1
ATOM 664 C C . LYS A 1 83 ? -14.275 -5.913 23.018 1.00 96.25 83 LYS A C 1
ATOM 666 O O . LYS A 1 83 ? -13.188 -6.354 22.646 1.00 96.25 83 LYS A O 1
ATOM 671 N N . PHE A 1 84 ? -14.559 -5.638 24.285 1.00 94.75 84 PHE A N 1
ATOM 672 C CA . PHE A 1 84 ? -13.646 -5.854 25.403 1.00 94.75 84 PHE A CA 1
ATOM 673 C C . PHE A 1 84 ? -13.990 -7.130 26.184 1.00 94.75 84 PHE A C 1
ATOM 675 O O . PHE A 1 84 ? -15.092 -7.678 26.079 1.00 94.75 84 PHE A O 1
ATOM 682 N N . TYR A 1 85 ? -13.041 -7.602 26.990 1.00 92.94 85 TYR A N 1
ATOM 683 C CA . TYR A 1 85 ? -13.173 -8.811 27.815 1.00 92.94 85 TYR A CA 1
ATOM 684 C C . TYR A 1 85 ? -14.317 -8.757 28.840 1.00 92.94 85 TYR A C 1
ATOM 686 O O . TYR A 1 85 ? -14.853 -9.792 29.223 1.00 92.94 85 TYR A O 1
ATOM 694 N N . ASN A 1 86 ? -14.698 -7.557 29.281 1.00 90.69 86 ASN A N 1
ATOM 695 C CA . ASN A 1 86 ? -15.782 -7.308 30.234 1.00 90.69 86 ASN A CA 1
ATOM 696 C C . ASN A 1 86 ? -17.162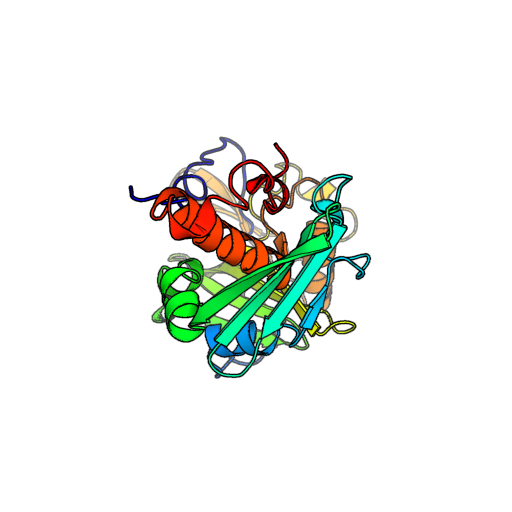 -7.182 29.554 1.00 90.69 86 ASN A C 1
ATOM 698 O O . ASN A 1 86 ? -18.076 -6.598 30.133 1.00 90.69 86 ASN A O 1
ATOM 702 N N . ASP A 1 87 ? -17.288 -7.675 28.318 1.00 90.50 87 ASP A N 1
ATOM 703 C CA . ASP A 1 87 ? -18.465 -7.569 27.448 1.00 90.50 87 ASP A CA 1
ATOM 704 C C . ASP A 1 87 ? -18.887 -6.135 27.075 1.00 90.50 87 ASP A C 1
ATOM 706 O O . ASP A 1 87 ? -19.918 -5.953 26.420 1.00 90.50 87 ASP A O 1
ATOM 710 N N . LEU A 1 88 ? -18.077 -5.117 27.394 1.00 94.12 88 LEU A N 1
ATOM 711 C CA . LEU A 1 88 ? -18.257 -3.778 26.840 1.00 94.12 88 LEU A CA 1
ATOM 712 C C . LEU A 1 88 ? -18.096 -3.837 25.317 1.00 94.12 88 LEU A C 1
ATOM 714 O O . LEU A 1 88 ? -17.139 -4.416 24.794 1.00 94.12 88 LEU A O 1
ATOM 718 N N . ILE A 1 89 ? -19.036 -3.215 24.608 1.00 95.81 89 ILE A N 1
ATOM 719 C CA . ILE A 1 89 ? -18.983 -3.041 23.159 1.00 95.81 89 ILE A CA 1
ATOM 720 C C . ILE A 1 89 ? -18.966 -1.548 22.874 1.00 95.81 89 ILE A C 1
ATOM 722 O O . ILE A 1 89 ? -19.880 -0.833 23.283 1.00 95.81 89 ILE A O 1
ATOM 726 N N . TRP A 1 90 ? -17.942 -1.102 22.157 1.00 95.81 90 TRP A N 1
ATOM 727 C CA . TRP A 1 90 ? -17.851 0.256 21.645 1.00 95.81 90 TRP A CA 1
ATOM 728 C C . TRP A 1 90 ? -18.106 0.268 20.143 1.00 95.81 90 TRP A C 1
ATOM 730 O O . TRP A 1 90 ? -17.645 -0.624 19.428 1.00 95.81 90 TRP A O 1
ATOM 740 N N . VAL A 1 91 ? -18.838 1.273 19.674 1.00 96.06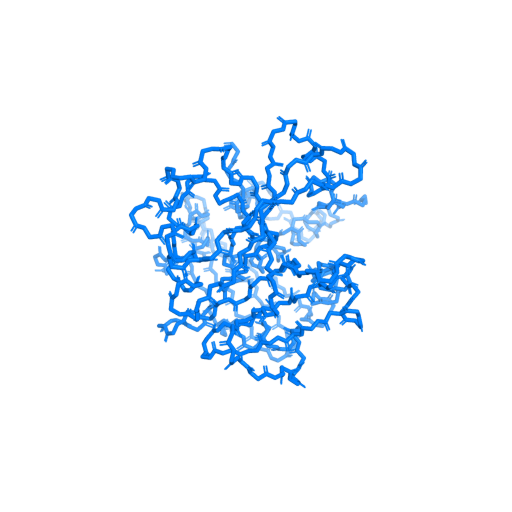 91 VAL A N 1
ATOM 741 C CA . VAL A 1 91 ? -19.089 1.505 18.252 1.00 96.06 91 VAL A CA 1
ATOM 742 C C . VAL A 1 91 ? -18.767 2.962 17.952 1.00 96.06 91 VAL A C 1
ATOM 744 O O . VAL A 1 91 ? -19.318 3.852 18.595 1.00 96.06 91 VAL A O 1
ATOM 747 N N . GLU A 1 92 ? -17.871 3.189 16.998 1.00 94.31 92 GLU A N 1
ATOM 748 C CA . GLU A 1 92 ? -17.504 4.517 16.509 1.00 94.31 92 GLU A CA 1
ATOM 749 C C . GLU A 1 92 ? -17.765 4.600 15.005 1.00 94.31 92 GLU A C 1
ATOM 751 O O . GLU A 1 92 ? -17.512 3.640 14.280 1.00 94.31 92 GLU A O 1
ATOM 756 N N . GLU A 1 93 ? -18.270 5.742 14.543 1.00 93.69 93 GLU A N 1
ATOM 757 C CA . GLU A 1 93 ? -18.611 5.980 13.139 1.00 93.69 93 GLU A CA 1
ATOM 758 C C . GLU A 1 93 ? -17.840 7.182 12.584 1.00 93.69 93 GLU A C 1
ATOM 760 O O . GLU A 1 93 ? -17.662 8.209 13.249 1.00 93.69 93 GLU A O 1
ATOM 765 N N . PHE A 1 94 ? -17.387 7.048 11.343 1.00 89.69 94 PHE A N 1
ATOM 766 C CA . PHE A 1 94 ? -16.621 8.037 10.595 1.00 89.69 94 PHE A CA 1
ATOM 767 C C . PHE A 1 94 ? -17.319 8.297 9.262 1.00 89.69 94 PHE A C 1
ATOM 769 O O . PHE A 1 94 ? -17.838 7.364 8.647 1.00 89.69 94 PHE A O 1
ATOM 776 N N . ASP A 1 95 ? -17.325 9.554 8.815 1.00 85.25 95 ASP A N 1
ATOM 777 C CA . ASP A 1 95 ? -17.711 9.884 7.444 1.00 85.25 95 ASP A CA 1
ATOM 778 C C . ASP A 1 95 ? -16.548 9.523 6.518 1.00 85.25 95 ASP A C 1
ATOM 780 O O . ASP A 1 95 ? -15.408 9.939 6.742 1.00 85.25 95 ASP A O 1
ATOM 784 N N . LEU A 1 96 ? -16.829 8.707 5.502 1.00 74.38 96 LEU A N 1
ATOM 785 C CA . LEU A 1 96 ? -15.808 8.234 4.579 1.00 74.38 96 LEU A CA 1
ATOM 786 C C . LEU A 1 96 ? -15.238 9.394 3.756 1.00 74.38 96 LEU A C 1
ATOM 788 O O . LEU A 1 96 ? -14.038 9.428 3.532 1.00 74.38 96 LEU A O 1
ATOM 792 N N . ASN A 1 97 ? -16.047 10.362 3.322 1.00 69.50 97 ASN A N 1
ATOM 793 C CA . ASN A 1 97 ? -15.558 11.443 2.462 1.00 69.50 97 ASN A CA 1
ATOM 794 C C . ASN A 1 97 ? -14.578 12.354 3.199 1.00 69.50 97 ASN A C 1
ATOM 796 O O . ASN A 1 97 ? -13.535 12.689 2.637 1.00 69.50 97 ASN A O 1
ATOM 800 N N . ASP A 1 98 ? -14.891 12.699 4.449 1.00 67.00 98 ASP A N 1
ATOM 801 C CA . ASP A 1 98 ? -13.990 13.476 5.305 1.00 67.00 98 ASP A CA 1
ATOM 802 C C . ASP A 1 98 ? -12.684 12.699 5.532 1.00 67.00 98 ASP A C 1
ATOM 804 O O . ASP A 1 98 ? -11.588 13.220 5.335 1.00 67.00 98 ASP A O 1
ATOM 808 N N . PHE A 1 99 ? -12.800 1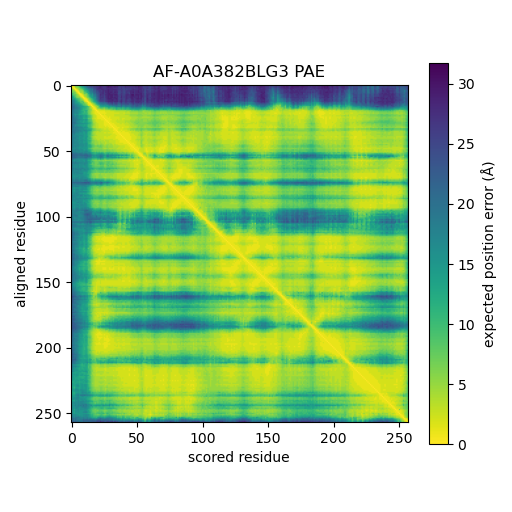1.400 5.825 1.00 64.50 99 PHE A N 1
ATOM 809 C CA . PHE A 1 99 ? -11.654 10.531 6.064 1.00 64.50 99 PHE A CA 1
ATOM 810 C C . PHE A 1 99 ? -10.738 10.380 4.837 1.00 64.50 99 PHE A C 1
ATOM 812 O O . PHE A 1 99 ? -9.515 10.437 4.961 1.00 64.50 99 PHE A O 1
ATOM 819 N N . LEU A 1 100 ? -11.305 10.188 3.639 1.00 65.62 100 LEU A N 1
ATOM 820 C CA . LEU A 1 100 ? -10.530 10.047 2.403 1.00 65.62 100 LEU A CA 1
ATOM 821 C C . LEU A 1 100 ? -9.813 11.357 2.032 1.00 65.62 100 LEU A C 1
ATOM 823 O O . LEU A 1 100 ? -8.699 11.327 1.508 1.00 65.62 100 LEU A O 1
ATOM 827 N N . HIS A 1 101 ? -10.458 12.501 2.266 1.00 59.91 101 HIS A N 1
ATOM 828 C CA . HIS A 1 101 ? -9.905 13.806 1.914 1.00 59.91 101 HIS A CA 1
ATOM 829 C C . HIS A 1 101 ? -8.742 14.206 2.836 1.00 59.91 101 HIS A C 1
ATOM 831 O O . HIS A 1 101 ? -7.792 14.835 2.367 1.00 59.91 101 HIS A O 1
ATOM 837 N N . ASP A 1 102 ? -8.798 13.827 4.113 1.00 57.53 102 ASP A N 1
ATOM 838 C CA . ASP A 1 102 ? -7.795 14.214 5.108 1.00 57.53 102 ASP A CA 1
ATOM 839 C C . ASP A 1 102 ? -6.591 13.249 5.172 1.00 57.53 102 ASP A C 1
ATOM 841 O O . ASP A 1 102 ? -5.483 13.685 5.490 1.00 57.53 102 ASP A O 1
ATOM 845 N N . ASN A 1 103 ? -6.763 11.964 4.817 1.00 55.47 103 ASN A N 1
ATOM 846 C CA . ASN A 1 103 ? -5.747 10.924 5.066 1.00 55.47 103 ASN A CA 1
ATOM 847 C C . ASN A 1 103 ? -4.969 10.428 3.828 1.00 55.47 103 ASN A C 1
ATOM 849 O O . ASN A 1 103 ? -3.907 9.824 3.975 1.00 55.47 103 ASN A O 1
ATOM 853 N N . TYR A 1 104 ? -5.412 10.702 2.593 1.00 63.25 104 TYR A N 1
ATOM 854 C CA . TYR A 1 104 ? -4.686 10.282 1.371 1.00 63.25 104 TYR A CA 1
ATOM 855 C C . TYR A 1 104 ? -3.787 11.357 0.778 1.00 63.25 104 TYR A C 1
ATOM 857 O O . TYR A 1 104 ? -3.643 11.513 -0.441 1.00 63.25 104 TYR A O 1
ATOM 865 N N . ASP A 1 105 ? -3.118 12.065 1.677 1.00 55.75 105 ASP A N 1
ATOM 866 C CA . ASP A 1 105 ? -2.327 13.236 1.353 1.00 55.75 105 ASP A CA 1
ATOM 867 C C . ASP A 1 105 ? -1.104 12.896 0.477 1.00 55.75 105 ASP A C 1
ATOM 869 O O . ASP A 1 105 ? -0.602 13.733 -0.260 1.00 55.75 105 ASP A O 1
ATOM 873 N N . PHE A 1 106 ? -0.642 11.640 0.448 1.00 59.25 106 PHE A N 1
ATOM 874 C CA . PHE A 1 106 ? 0.485 11.263 -0.414 1.00 59.25 106 PHE A CA 1
ATOM 875 C C . PHE A 1 106 ? 0.156 11.349 -1.915 1.00 59.25 106 PHE A C 1
ATOM 877 O O . PHE A 1 106 ? 1.040 11.678 -2.702 1.00 59.25 106 PHE A O 1
ATOM 884 N N . ILE A 1 107 ? -1.095 11.094 -2.326 1.00 63.88 107 ILE A N 1
ATOM 885 C CA . ILE A 1 107 ? -1.523 11.268 -3.727 1.00 63.88 107 ILE A CA 1
ATOM 886 C C . ILE A 1 107 ? -1.790 12.745 -4.009 1.00 63.88 107 ILE A C 1
ATOM 888 O O . ILE A 1 107 ? -1.413 13.237 -5.071 1.00 63.88 107 ILE A O 1
ATOM 892 N N . SER A 1 108 ? -2.408 13.460 -3.062 1.00 61.25 108 SER A N 1
ATOM 893 C CA . SER A 1 108 ? -2.715 14.891 -3.203 1.00 61.25 108 SER A CA 1
ATOM 894 C C . SER A 1 108 ? -1.441 15.753 -3.269 1.00 61.25 108 SER A C 1
ATOM 896 O O . SER A 1 108 ? -1.402 16.752 -3.988 1.00 61.25 108 SER A O 1
ATOM 898 N N . GLN A 1 109 ? -0.379 15.345 -2.567 1.00 60.03 109 GLN A N 1
ATOM 899 C CA . GLN A 1 109 ? 0.929 16.002 -2.545 1.00 60.03 109 GLN A CA 1
ATOM 900 C C . GLN A 1 109 ? 1.757 15.733 -3.813 1.00 60.03 109 GLN A C 1
ATOM 902 O O . GLN A 1 109 ? 2.783 16.386 -4.026 1.00 60.03 109 GLN A O 1
ATOM 907 N N . MET A 1 110 ? 1.340 14.796 -4.670 1.00 65.69 110 MET A N 1
ATOM 908 C CA . MET A 1 110 ? 2.047 14.469 -5.906 1.00 65.69 110 MET A CA 1
ATOM 909 C C . MET A 1 110 ? 1.564 15.311 -7.088 1.00 65.69 110 MET A C 1
ATOM 911 O O . MET A 1 110 ? 0.373 15.461 -7.350 1.00 65.69 110 MET A O 1
ATOM 915 N N . ASP A 1 111 ? 2.517 15.817 -7.877 1.00 67.44 111 ASP A N 1
ATOM 916 C CA . ASP A 1 111 ? 2.230 16.511 -9.137 1.00 67.44 111 ASP A CA 1
ATOM 917 C C . ASP A 1 111 ? 1.920 15.489 -10.246 1.00 67.44 111 ASP A C 1
ATOM 919 O O . ASP A 1 111 ? 2.719 15.235 -11.157 1.00 67.44 111 ASP A O 1
ATOM 923 N N . LEU A 1 112 ? 0.741 14.865 -10.154 1.00 76.62 112 LEU A N 1
ATOM 924 C CA . LEU A 1 112 ? 0.272 13.864 -11.117 1.00 76.62 112 LEU A CA 1
ATOM 925 C C . LEU A 1 112 ? 0.171 14.429 -12.542 1.00 76.62 112 LEU A C 1
ATOM 927 O O . LEU A 1 112 ? 0.321 13.683 -13.506 1.00 76.62 112 LEU A O 1
ATOM 931 N N . ASN A 1 113 ? 0.008 15.748 -12.695 1.00 73.12 113 ASN A N 1
ATOM 932 C CA . ASN A 1 113 ? -0.050 16.410 -14.002 1.00 73.12 113 ASN A CA 1
ATOM 933 C C . ASN A 1 113 ? 1.271 16.319 -14.780 1.00 73.12 113 ASN A C 1
ATOM 935 O O . ASN A 1 113 ? 1.270 16.428 -16.006 1.00 73.12 113 ASN A O 1
ATOM 939 N N . LYS A 1 114 ? 2.399 16.125 -14.087 1.00 80.50 114 LYS A N 1
ATOM 940 C CA . LYS A 1 114 ? 3.720 15.910 -14.704 1.00 80.50 114 LYS A CA 1
ATOM 941 C C . LYS A 1 114 ? 4.116 14.438 -14.787 1.00 80.50 114 LYS A C 1
ATOM 943 O O . LYS A 1 114 ? 5.237 14.129 -15.192 1.00 80.50 114 LYS A O 1
ATOM 948 N N . SER A 1 115 ? 3.216 13.541 -14.400 1.00 88.19 115 SER A N 1
ATOM 949 C CA . SER A 1 115 ? 3.487 12.112 -14.329 1.00 88.19 115 SER A CA 1
ATOM 950 C C . SER A 1 115 ? 2.933 11.371 -15.545 1.00 88.19 115 SER A C 1
ATOM 952 O O . SER A 1 115 ? 1.896 11.721 -16.105 1.00 88.19 115 SER A O 1
ATOM 954 N N . ILE A 1 116 ? 3.620 10.305 -15.949 1.00 93.62 116 ILE A N 1
ATOM 955 C CA . ILE A 1 116 ? 3.149 9.333 -16.933 1.00 93.62 116 ILE A CA 1
ATOM 956 C C . ILE A 1 116 ? 2.678 8.110 -16.155 1.00 93.62 116 ILE A C 1
ATOM 958 O O . ILE A 1 116 ? 3.488 7.339 -15.637 1.00 93.62 116 ILE A O 1
ATOM 962 N N . ILE A 1 117 ? 1.364 7.940 -16.063 1.00 95.50 117 ILE A N 1
ATOM 963 C CA . ILE A 1 117 ? 0.758 6.825 -15.338 1.00 95.50 117 ILE A CA 1
ATOM 964 C C . ILE A 1 117 ? 0.460 5.711 -16.331 1.00 95.50 117 ILE A C 1
ATOM 966 O O . ILE A 1 117 ? -0.349 5.886 -17.245 1.00 95.50 117 ILE A O 1
ATOM 970 N N . LEU A 1 118 ? 1.125 4.574 -16.153 1.00 97.75 118 LEU A N 1
ATOM 971 C CA . LEU A 1 118 ? 0.941 3.407 -17.003 1.00 97.75 118 LEU A CA 1
ATOM 972 C C . LEU A 1 118 ? 0.409 2.234 -16.192 1.00 97.75 118 LEU A C 1
ATOM 974 O O . LEU A 1 118 ? 0.876 1.968 -15.086 1.00 97.75 118 LEU A O 1
ATOM 978 N N . GLU A 1 119 ? -0.524 1.500 -16.783 1.00 97.56 119 GLU A N 1
ATOM 979 C CA . GLU A 1 119 ? -1.064 0.269 -16.229 1.00 97.56 119 GLU A CA 1
ATOM 980 C C . GLU A 1 119 ? -0.727 -0.935 -17.108 1.00 97.56 119 GLU A C 1
ATOM 982 O O . GLU A 1 119 ? -0.730 -0.876 -18.343 1.00 97.56 119 GLU A O 1
ATOM 987 N N . LYS A 1 120 ? -0.414 -2.058 -16.460 1.00 97.56 120 LYS A N 1
ATOM 988 C CA . LYS A 1 120 ? -0.266 -3.351 -17.124 1.00 97.56 120 LYS A CA 1
ATOM 989 C C . LYS A 1 120 ? -0.563 -4.490 -16.167 1.00 97.56 120 LYS A C 1
ATOM 991 O O . LYS A 1 120 ? 0.118 -4.684 -15.157 1.00 97.56 120 LYS A O 1
ATOM 996 N N . GLU A 1 121 ? -1.541 -5.301 -16.551 1.00 95.62 121 GLU A N 1
ATOM 997 C CA . GLU A 1 121 ? -2.076 -6.392 -15.742 1.00 95.62 121 GLU A CA 1
ATOM 998 C C . GLU A 1 121 ? -2.616 -5.907 -14.384 1.00 95.62 121 GLU A C 1
ATOM 1000 O O . GLU A 1 121 ? -3.677 -5.305 -14.342 1.00 95.62 121 GLU A O 1
ATOM 1005 N N . ASN A 1 122 ? -1.925 -6.189 -13.274 1.00 94.81 122 ASN A N 1
ATOM 1006 C CA . ASN A 1 122 ? -2.321 -5.775 -11.922 1.00 94.81 122 ASN A CA 1
ATOM 1007 C C . ASN A 1 122 ? -1.382 -4.715 -11.331 1.00 94.81 122 ASN A C 1
ATOM 1009 O O . ASN A 1 122 ? -1.368 -4.551 -10.116 1.00 94.81 122 ASN A O 1
ATOM 1013 N N . ILE A 1 123 ? -0.573 -4.057 -12.164 1.00 96.56 123 ILE A N 1
ATOM 1014 C CA . ILE A 1 123 ? 0.366 -3.022 -11.739 1.00 96.56 123 ILE A CA 1
ATOM 1015 C C . ILE A 1 123 ? 0.005 -1.696 -12.399 1.00 96.56 123 ILE A C 1
ATOM 1017 O O . ILE A 1 123 ? -0.151 -1.641 -13.620 1.00 96.56 123 ILE A O 1
ATOM 1021 N N . ILE A 1 124 ? -0.032 -0.639 -11.594 1.00 96.81 124 ILE A N 1
ATOM 1022 C CA . ILE A 1 124 ? -0.018 0.752 -12.038 1.00 96.81 124 ILE A CA 1
ATOM 1023 C C . ILE A 1 124 ? 1.299 1.373 -11.570 1.00 96.81 124 ILE A C 1
ATOM 1025 O O . ILE A 1 124 ? 1.632 1.291 -10.390 1.00 96.81 124 ILE A O 1
ATOM 1029 N N . CYS A 1 125 ? 2.050 1.988 -12.479 1.00 96.19 125 CYS A N 1
ATOM 1030 C CA . CYS A 1 125 ? 3.267 2.730 -12.156 1.00 96.19 125 CYS A CA 1
ATOM 1031 C C . CYS A 1 125 ? 3.069 4.209 -12.469 1.00 96.19 125 CYS A C 1
ATOM 1033 O O . CYS A 1 125 ? 2.658 4.569 -13.577 1.00 96.19 125 CYS A O 1
ATOM 1035 N N . VAL A 1 126 ? 3.415 5.065 -11.510 1.00 94.06 126 VAL A N 1
ATOM 1036 C CA . VAL A 1 126 ? 3.443 6.515 -11.700 1.00 94.06 126 VAL A CA 1
ATOM 1037 C C . VAL A 1 126 ? 4.874 6.930 -11.994 1.00 94.06 126 VAL A C 1
ATOM 1039 O O . VAL A 1 126 ? 5.730 6.942 -11.112 1.00 94.06 126 VAL A O 1
ATOM 1042 N N . ASN A 1 127 ? 5.146 7.217 -13.265 1.00 93.62 127 ASN A N 1
ATOM 1043 C CA . ASN A 1 127 ? 6.476 7.583 -13.730 1.00 93.62 127 ASN A CA 1
ATOM 1044 C C . ASN A 1 127 ? 6.625 9.094 -13.756 1.00 93.62 127 ASN A C 1
ATOM 1046 O O . ASN A 1 127 ? 5.755 9.801 -14.260 1.00 93.62 127 ASN A O 1
ATOM 1050 N N . LYS A 1 128 ? 7.786 9.575 -13.344 1.00 90.81 128 LYS A N 1
ATOM 1051 C CA . LYS A 1 128 ? 8.180 10.969 -13.435 1.00 90.81 128 LYS A CA 1
ATOM 1052 C C . LYS A 1 128 ? 9.381 11.096 -14.352 1.00 90.81 128 LYS A C 1
ATOM 1054 O O . LYS A 1 128 ? 10.399 10.436 -14.157 1.00 90.81 128 LYS A O 1
ATOM 1059 N N . LYS A 1 129 ? 9.253 11.936 -15.374 1.00 89.75 129 LYS A N 1
ATOM 1060 C CA . LYS A 1 129 ? 10.347 12.210 -16.304 1.00 89.75 129 LYS A CA 1
ATOM 1061 C C . LYS A 1 129 ? 11.365 13.153 -15.651 1.00 89.75 129 LYS A C 1
ATOM 1063 O O . LYS A 1 129 ? 10.965 14.144 -15.042 1.00 89.75 129 LYS A O 1
ATOM 1068 N N . SER A 1 130 ? 12.651 12.838 -15.770 1.00 84.12 130 SER A N 1
ATOM 1069 C CA . SER A 1 130 ? 13.756 13.713 -15.372 1.00 84.12 130 SER A CA 1
ATOM 1070 C C . SER A 1 130 ? 14.079 14.739 -16.464 1.00 84.12 130 SER A C 1
ATOM 1072 O O . SER A 1 130 ? 13.636 14.616 -17.609 1.00 84.12 130 SER A O 1
ATOM 1074 N N . ASP A 1 131 ? 14.900 15.733 -16.124 1.00 80.50 131 ASP A N 1
ATOM 1075 C CA . ASP A 1 131 ? 15.398 16.732 -17.082 1.00 80.50 131 ASP A CA 1
ATOM 1076 C C . ASP A 1 131 ? 16.346 16.136 -18.141 1.00 80.50 131 ASP A C 1
ATOM 1078 O O . ASP A 1 131 ? 16.583 16.746 -19.181 1.00 80.50 131 ASP A O 1
ATOM 1082 N N . GLU A 1 132 ? 16.889 14.947 -17.881 1.00 80.06 132 GLU A N 1
ATOM 1083 C CA . GLU A 1 132 ? 17.904 14.266 -18.693 1.00 80.06 132 GLU A CA 1
ATOM 1084 C C . GLU A 1 132 ? 17.317 13.051 -19.447 1.00 80.06 132 GLU A C 1
ATOM 1086 O O . GLU A 1 132 ? 18.023 12.112 -19.808 1.00 80.06 132 GLU A O 1
ATOM 1091 N N . ASP A 1 133 ? 16.005 13.086 -19.717 1.00 84.31 133 ASP A N 1
ATOM 1092 C CA . ASP A 1 133 ? 15.260 12.127 -20.551 1.00 84.31 133 ASP A CA 1
ATOM 1093 C C . ASP A 1 133 ? 15.216 10.666 -20.049 1.00 84.31 133 ASP A C 1
ATOM 1095 O O . ASP A 1 133 ? 14.848 9.758 -20.798 1.00 84.31 133 ASP A O 1
ATOM 1099 N N . TYR A 1 134 ? 15.481 10.432 -18.763 1.00 90.00 134 TYR A N 1
ATOM 1100 C CA . TYR A 1 134 ? 15.180 9.171 -18.075 1.00 90.00 134 TYR A CA 1
ATOM 1101 C C . TYR A 1 134 ? 13.978 9.324 -17.131 1.00 90.00 134 TYR A C 1
ATOM 1103 O O . TYR A 1 134 ? 13.437 10.411 -16.933 1.00 90.00 134 TYR A O 1
ATOM 1111 N N . TYR A 1 135 ? 13.508 8.215 -16.570 1.00 91.94 135 TYR A N 1
ATOM 1112 C CA . TYR A 1 135 ? 12.281 8.140 -15.786 1.00 91.94 135 TYR A CA 1
ATOM 1113 C C . TYR A 1 135 ? 12.566 7.574 -14.403 1.00 91.94 135 TYR A C 1
ATOM 1115 O O . TYR A 1 135 ? 13.262 6.575 -14.254 1.00 91.94 135 TYR A O 1
ATOM 1123 N N . LYS A 1 136 ? 11.988 8.203 -13.391 1.00 90.56 136 LYS A N 1
ATOM 1124 C CA . LYS A 1 136 ? 11.857 7.659 -12.044 1.00 90.56 136 LYS A CA 1
ATOM 1125 C C . LYS A 1 136 ? 10.448 7.102 -11.879 1.00 90.56 136 LYS A C 1
ATOM 1127 O O . LYS A 1 136 ? 9.522 7.581 -12.530 1.00 90.56 136 LYS A O 1
ATOM 1132 N N . ILE A 1 137 ? 10.276 6.116 -11.009 1.00 91.31 137 ILE A N 1
ATOM 1133 C CA . ILE A 1 137 ? 8.950 5.676 -10.576 1.00 91.31 137 ILE A CA 1
ATOM 1134 C C . ILE A 1 137 ? 8.717 6.255 -9.183 1.00 91.31 137 ILE A C 1
ATOM 1136 O O . ILE A 1 137 ? 9.454 5.928 -8.259 1.00 91.31 137 ILE A O 1
ATOM 1140 N N . ASP A 1 138 ? 7.723 7.130 -9.038 1.00 87.19 138 ASP A N 1
ATOM 1141 C CA . ASP A 1 138 ? 7.415 7.756 -7.746 1.00 87.19 138 ASP A CA 1
ATOM 1142 C C . ASP A 1 138 ? 6.715 6.759 -6.814 1.00 87.19 138 ASP A C 1
ATOM 1144 O O . ASP A 1 138 ? 7.036 6.674 -5.628 1.00 87.19 138 ASP A O 1
ATOM 1148 N N . PHE A 1 139 ? 5.792 5.962 -7.359 1.00 89.25 139 PHE A N 1
AT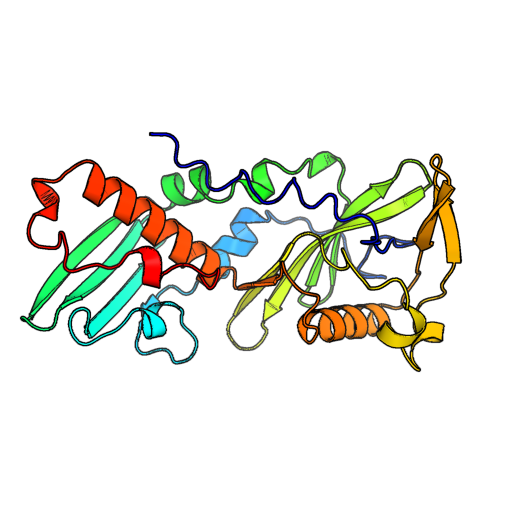OM 1149 C CA . PHE A 1 139 ? 5.193 4.832 -6.657 1.00 89.25 139 PHE A CA 1
ATOM 1150 C C . PHE A 1 139 ? 4.613 3.790 -7.617 1.00 89.25 139 PHE A C 1
ATOM 1152 O O . PHE A 1 139 ? 4.357 4.052 -8.801 1.00 89.25 139 PHE A O 1
ATOM 1159 N N . ILE A 1 140 ? 4.403 2.588 -7.081 1.00 93.44 140 ILE A N 1
ATOM 1160 C CA . ILE A 1 140 ? 3.761 1.468 -7.769 1.00 93.44 140 ILE A CA 1
ATOM 1161 C C . ILE A 1 140 ? 2.567 1.012 -6.939 1.00 93.44 140 ILE A C 1
ATOM 1163 O O . ILE A 1 140 ? 2.690 0.806 -5.735 1.00 93.44 140 ILE A O 1
ATOM 1167 N N . LEU A 1 141 ? 1.426 0.808 -7.591 1.00 93.88 141 LEU A N 1
ATOM 1168 C CA . LEU A 1 141 ? 0.276 0.126 -7.010 1.00 93.88 141 LEU A CA 1
ATOM 1169 C C . LEU A 1 141 ? 0.186 -1.272 -7.615 1.00 93.88 141 LEU A C 1
ATOM 1171 O O . LEU A 1 141 ? -0.076 -1.415 -8.811 1.00 93.88 141 LEU A O 1
ATOM 1175 N N . GLU A 1 142 ? 0.389 -2.304 -6.802 1.00 95.38 142 GLU A N 1
ATOM 1176 C CA . GLU A 1 142 ? 0.237 -3.695 -7.215 1.00 95.38 142 GLU A CA 1
ATOM 1177 C C . GLU A 1 142 ? -1.003 -4.322 -6.569 1.00 95.38 142 GLU A C 1
ATOM 1179 O O . GLU A 1 142 ? -1.039 -4.602 -5.374 1.00 95.38 142 GLU A O 1
ATOM 1184 N N . LYS A 1 143 ? -2.030 -4.611 -7.372 1.00 94.88 143 LYS A N 1
ATOM 1185 C CA . LYS A 1 143 ? -3.235 -5.293 -6.891 1.00 94.88 143 LYS A CA 1
ATOM 1186 C C . LYS A 1 143 ? -2.972 -6.777 -6.688 1.00 94.88 143 LYS A C 1
ATOM 1188 O O . LYS A 1 143 ? -2.680 -7.507 -7.640 1.00 94.88 143 LYS A O 1
ATOM 1193 N N . ASN A 1 144 ? -3.148 -7.260 -5.469 1.00 90.12 144 ASN A N 1
ATOM 1194 C CA . ASN A 1 144 ? -3.099 -8.674 -5.162 1.00 90.12 144 ASN A CA 1
ATOM 1195 C C . ASN A 1 144 ? -4.310 -9.382 -5.786 1.00 90.12 144 ASN A C 1
ATOM 1197 O O . ASN A 1 144 ? -5.468 -9.145 -5.448 1.00 90.12 144 ASN A O 1
ATOM 1201 N N . ARG A 1 145 ? -4.036 -10.300 -6.715 1.00 86.88 145 ARG A N 1
ATOM 1202 C CA . ARG A 1 145 ? -5.077 -11.011 -7.475 1.00 86.88 145 ARG A CA 1
ATOM 1203 C C . ARG A 1 145 ? -5.931 -11.957 -6.624 1.00 86.88 145 ARG A C 1
ATOM 1205 O O . ARG A 1 145 ? -6.974 -12.388 -7.102 1.00 86.88 145 ARG A O 1
ATOM 1212 N N . LYS A 1 146 ? -5.482 -12.335 -5.421 1.00 86.50 146 LYS A N 1
ATOM 1213 C CA . LYS A 1 146 ? -6.181 -13.302 -4.559 1.00 86.50 146 LYS A CA 1
ATOM 1214 C C . LYS A 1 146 ? -7.218 -12.642 -3.658 1.00 86.50 146 LYS A C 1
ATOM 1216 O O . LYS A 1 146 ? -8.325 -13.155 -3.564 1.00 86.50 146 LYS A O 1
ATOM 1221 N N . ASN A 1 147 ? -6.848 -11.556 -2.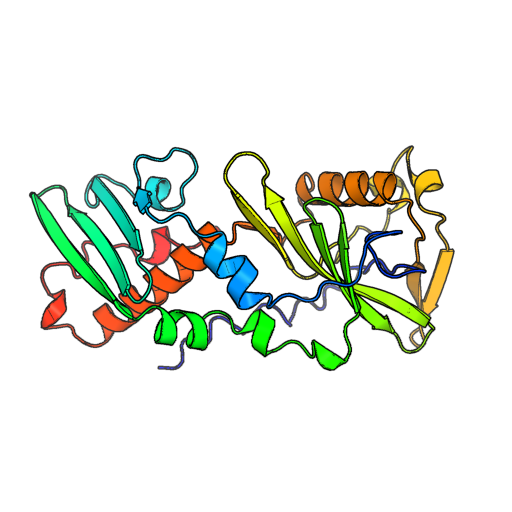984 1.00 84.56 147 ASN A N 1
ATOM 1222 C CA . ASN A 1 147 ? -7.703 -10.881 -2.001 1.00 84.56 147 ASN A CA 1
ATOM 1223 C C . ASN A 1 147 ? -8.177 -9.491 -2.458 1.00 84.56 147 ASN A C 1
ATOM 1225 O O . ASN A 1 147 ? -9.048 -8.924 -1.815 1.00 84.56 147 ASN A O 1
ATOM 1229 N N . GLY A 1 148 ? -7.655 -8.962 -3.568 1.00 88.56 148 GLY A N 1
ATOM 1230 C CA . GLY A 1 148 ? -8.051 -7.665 -4.116 1.00 88.56 148 GLY A CA 1
ATOM 1231 C C . GLY A 1 148 ? -7.369 -6.457 -3.475 1.00 88.56 148 GLY A C 1
ATOM 1232 O O . GLY A 1 148 ? -7.486 -5.375 -4.047 1.00 88.56 148 GLY A O 1
ATOM 1233 N N . ASP A 1 149 ? -6.636 -6.657 -2.375 1.00 89.94 149 ASP A N 1
ATOM 1234 C CA . ASP A 1 149 ? -5.871 -5.620 -1.681 1.00 89.94 149 ASP A CA 1
ATOM 1235 C C . ASP A 1 149 ? -4.786 -5.033 -2.591 1.00 89.94 149 ASP A C 1
ATOM 1237 O O . ASP A 1 149 ? -4.315 -5.689 -3.528 1.00 89.94 149 ASP A O 1
ATOM 1241 N N . ILE A 1 150 ? -4.380 -3.798 -2.321 1.00 92.06 150 ILE A N 1
ATOM 1242 C CA . ILE A 1 150 ? -3.360 -3.101 -3.099 1.00 92.06 150 ILE A CA 1
ATOM 1243 C C . ILE A 1 150 ? -2.103 -2.979 -2.256 1.00 92.06 150 ILE A C 1
ATOM 1245 O O . ILE A 1 150 ? -2.122 -2.426 -1.165 1.00 92.06 150 ILE A O 1
ATOM 1249 N N . MET A 1 151 ? -0.993 -3.478 -2.784 1.00 91.00 151 MET A N 1
ATOM 1250 C CA . MET A 1 151 ? 0.324 -3.179 -2.252 1.00 91.00 151 MET A CA 1
ATOM 1251 C C . MET A 1 151 ? 0.784 -1.840 -2.830 1.00 91.00 151 MET A C 1
ATOM 1253 O O . MET A 1 151 ? 0.897 -1.686 -4.049 1.00 91.00 151 MET A O 1
ATOM 1257 N N . CYS A 1 152 ? 1.024 -0.872 -1.955 1.00 89.00 152 CYS A N 1
ATOM 1258 C CA . CYS A 1 152 ? 1.556 0.437 -2.302 1.00 89.00 152 CYS A CA 1
ATOM 1259 C C . CYS A 1 152 ? 3.068 0.416 -2.094 1.00 89.00 152 CYS A C 1
ATOM 1261 O O . CYS A 1 152 ? 3.524 0.346 -0.957 1.00 89.00 152 CYS A O 1
ATOM 1263 N N . HIS A 1 153 ? 3.840 0.490 -3.175 1.00 88.38 153 HIS A N 1
ATOM 1264 C CA . HIS A 1 153 ? 5.294 0.626 -3.130 1.00 88.38 153 HIS A CA 1
ATOM 1265 C C . HIS A 1 153 ? 5.649 2.103 -3.292 1.00 88.38 153 HIS A C 1
ATOM 1267 O O . HIS A 1 153 ? 5.645 2.619 -4.413 1.00 88.38 153 HIS A O 1
ATOM 1273 N N . MET A 1 154 ? 5.917 2.787 -2.184 1.00 84.62 154 MET A N 1
ATOM 1274 C CA . MET A 1 154 ? 6.306 4.196 -2.184 1.00 84.62 154 MET A CA 1
ATOM 1275 C C . MET A 1 154 ? 7.807 4.311 -2.444 1.00 84.62 154 MET A C 1
ATOM 1277 O O . MET A 1 154 ? 8.585 3.572 -1.852 1.00 84.62 154 MET A O 1
ATOM 1281 N N . VAL A 1 155 ? 8.220 5.217 -3.335 1.00 81.12 155 VAL A N 1
ATOM 1282 C CA . VAL A 1 155 ? 9.635 5.415 -3.715 1.00 81.12 155 VAL A CA 1
ATOM 1283 C C . VAL A 1 155 ? 10.358 4.075 -3.997 1.00 81.12 155 VAL A C 1
ATOM 1285 O O . VAL A 1 155 ? 11.371 3.750 -3.371 1.00 81.12 155 VAL A O 1
ATOM 1288 N N . PRO A 1 156 ? 9.807 3.232 -4.891 1.00 84.81 156 PRO A N 1
ATOM 1289 C CA . PRO A 1 156 ? 10.335 1.898 -5.144 1.00 84.81 156 PRO A CA 1
ATOM 1290 C C . PRO A 1 156 ? 11.757 1.975 -5.701 1.00 84.81 156 PRO A C 1
ATOM 1292 O O . PRO A 1 156 ? 12.080 2.866 -6.485 1.00 84.81 156 PRO A O 1
ATOM 1295 N N . PHE A 1 157 ? 12.585 0.988 -5.350 1.00 84.81 157 PHE A N 1
ATOM 1296 C CA . PHE A 1 157 ? 13.973 0.876 -5.822 1.00 84.81 157 PHE A CA 1
ATOM 1297 C C . PHE A 1 157 ? 14.906 2.002 -5.338 1.00 84.81 157 PHE A C 1
ATOM 1299 O O . PHE A 1 157 ? 15.968 2.225 -5.924 1.00 84.81 157 PHE A O 1
ATOM 1306 N N . PHE A 1 158 ? 14.532 2.702 -4.265 1.00 79.06 158 PHE A N 1
ATOM 1307 C CA . PHE A 1 158 ? 15.411 3.625 -3.555 1.00 79.06 158 PHE A CA 1
ATOM 1308 C C . PHE A 1 158 ? 16.256 2.895 -2.513 1.00 79.06 158 PHE A C 1
ATOM 1310 O O . PHE A 1 158 ? 15.725 2.152 -1.700 1.00 79.06 158 PHE A O 1
ATOM 1317 N N . GLY A 1 159 ? 17.563 3.156 -2.477 1.00 69.38 159 GLY A N 1
ATOM 1318 C CA . GLY A 1 159 ? 18.451 2.539 -1.492 1.00 69.38 159 GLY A CA 1
ATOM 1319 C C . GLY A 1 159 ? 18.942 1.149 -1.891 1.00 69.38 159 GLY A C 1
ATOM 1320 O O . GLY A 1 159 ? 19.458 0.436 -1.034 1.00 69.38 159 GLY A O 1
ATOM 1321 N N . ILE A 1 160 ? 18.840 0.794 -3.179 1.00 71.50 160 ILE A N 1
ATOM 1322 C CA . ILE A 1 160 ? 19.528 -0.382 -3.721 1.00 71.50 160 ILE A CA 1
ATOM 1323 C C . ILE A 1 160 ? 21.020 -0.221 -3.434 1.00 71.50 160 ILE A C 1
ATOM 1325 O O . ILE A 1 160 ? 21.608 0.821 -3.748 1.00 71.50 160 ILE A O 1
ATOM 1329 N N . SER A 1 161 ? 21.613 -1.240 -2.805 1.00 65.88 161 SER A N 1
ATOM 1330 C CA . SER A 1 161 ? 23.017 -1.203 -2.392 1.00 65.88 161 SER A CA 1
ATOM 1331 C C . SER A 1 161 ? 23.961 -0.856 -3.553 1.00 65.88 161 SER A C 1
ATOM 1333 O O . SER A 1 161 ? 23.676 -1.139 -4.719 1.00 65.88 161 SER A O 1
ATOM 1335 N N . ASP A 1 162 ? 25.132 -0.297 -3.228 1.00 64.56 162 ASP A N 1
ATOM 1336 C CA . ASP A 1 162 ? 26.180 0.014 -4.212 1.00 64.56 162 ASP A CA 1
ATOM 1337 C C . ASP A 1 162 ? 26.594 -1.195 -5.074 1.00 64.56 162 ASP A C 1
ATOM 1339 O O . ASP A 1 162 ? 27.053 -1.015 -6.206 1.00 64.56 162 ASP A O 1
ATOM 1343 N N . ASP A 1 163 ? 26.391 -2.411 -4.559 1.00 70.94 163 ASP A N 1
ATOM 1344 C CA . ASP A 1 163 ? 26.617 -3.683 -5.241 1.00 70.94 163 ASP A CA 1
ATOM 1345 C C . ASP A 1 163 ? 25.343 -4.149 -5.972 1.00 70.94 163 ASP A C 1
ATOM 1347 O O . ASP A 1 163 ? 24.693 -5.142 -5.627 1.00 70.94 163 ASP A O 1
ATOM 1351 N N . TYR A 1 164 ? 24.958 -3.387 -6.998 1.00 75.00 164 TYR A N 1
ATOM 1352 C CA . TYR A 1 164 ? 23.825 -3.731 -7.857 1.00 75.00 164 TYR A CA 1
ATOM 1353 C C . TYR A 1 164 ? 24.033 -5.099 -8.531 1.00 75.00 164 TYR A C 1
ATOM 1355 O O . TYR A 1 164 ? 23.080 -5.867 -8.657 1.00 75.00 164 TYR A O 1
ATOM 1363 N N . GLU A 1 165 ? 25.270 -5.466 -8.882 1.00 76.50 165 GLU A N 1
ATOM 1364 C CA . GLU A 1 165 ? 25.588 -6.788 -9.435 1.00 76.50 165 GLU A CA 1
ATOM 1365 C C . GLU A 1 165 ? 25.131 -7.913 -8.504 1.00 76.50 165 GLU A C 1
ATOM 1367 O O . GLU A 1 165 ? 24.531 -8.886 -8.959 1.00 76.50 165 GLU A O 1
ATOM 1372 N N . LYS A 1 166 ? 25.312 -7.766 -7.190 1.00 80.88 166 LYS A N 1
ATOM 1373 C CA . LYS A 1 166 ? 24.790 -8.719 -6.205 1.00 80.88 166 LYS A CA 1
ATOM 1374 C C . LYS A 1 166 ? 23.268 -8.683 -6.075 1.00 80.88 166 LYS A C 1
ATOM 1376 O O . LYS A 1 166 ? 22.656 -9.740 -5.893 1.00 80.88 166 LYS A O 1
ATOM 1381 N N . PHE A 1 167 ? 22.645 -7.507 -6.150 1.00 80.25 167 PHE A N 1
ATOM 1382 C CA . PHE A 1 167 ? 21.186 -7.380 -6.052 1.00 80.25 167 PHE A CA 1
ATOM 1383 C C . PHE A 1 167 ? 20.475 -8.046 -7.243 1.00 80.25 167 PHE A C 1
ATOM 1385 O O . PHE A 1 167 ? 19.565 -8.864 -7.056 1.00 80.25 167 PHE A O 1
ATOM 1392 N N . PHE A 1 168 ? 20.928 -7.740 -8.462 1.00 83.56 168 PHE A N 1
ATOM 1393 C CA . PHE A 1 168 ? 20.392 -8.281 -9.713 1.00 83.56 168 PHE A CA 1
ATOM 1394 C C . PHE A 1 168 ? 20.902 -9.701 -10.006 1.00 83.56 168 PHE A C 1
ATOM 1396 O O . PHE A 1 168 ? 20.205 -10.498 -10.644 1.00 83.56 168 PHE A O 1
ATOM 1403 N N . GLY A 1 169 ? 22.085 -10.050 -9.499 1.00 84.94 169 GLY A N 1
ATOM 1404 C CA . GLY A 1 169 ? 22.712 -11.357 -9.647 1.00 84.94 169 GLY A CA 1
ATOM 1405 C C . GLY A 1 169 ? 22.800 -11.789 -11.108 1.00 84.94 169 GLY A C 1
ATOM 1406 O O . GLY A 1 169 ? 23.061 -11.000 -12.012 1.00 84.94 169 GLY A O 1
ATOM 1407 N N . ASN A 1 170 ? 22.479 -13.057 -11.360 1.00 86.25 170 ASN A N 1
ATOM 1408 C CA . ASN A 1 170 ? 22.538 -13.655 -12.698 1.00 86.25 170 ASN A CA 1
ATOM 1409 C C . ASN A 1 170 ? 21.513 -13.083 -13.698 1.00 86.25 170 ASN A C 1
ATOM 1411 O O . ASN A 1 170 ? 21.456 -13.559 -14.828 1.00 86.25 170 ASN A O 1
ATOM 1415 N N . ARG A 1 171 ? 20.661 -12.135 -13.287 1.00 89.44 171 ARG A N 1
ATOM 1416 C CA . ARG A 1 171 ? 19.699 -11.463 -14.168 1.00 89.44 171 ARG A CA 1
ATOM 1417 C C . ARG A 1 171 ? 20.119 -10.059 -14.562 1.00 89.44 171 ARG A C 1
ATOM 1419 O O . ARG A 1 171 ? 19.336 -9.395 -15.220 1.00 89.44 171 ARG A O 1
ATOM 1426 N N . ILE A 1 172 ? 21.312 -9.601 -14.191 1.00 86.69 172 ILE A N 1
ATOM 1427 C CA . ILE A 1 172 ? 21.795 -8.256 -14.527 1.00 86.69 172 ILE A CA 1
ATOM 1428 C C . ILE A 1 172 ? 21.646 -7.921 -16.026 1.00 86.69 172 ILE A C 1
ATOM 1430 O O . ILE A 1 172 ? 21.166 -6.844 -16.371 1.00 86.69 172 ILE A O 1
ATOM 1434 N N . ASP A 1 173 ? 21.917 -8.885 -16.908 1.00 88.94 173 ASP A N 1
ATOM 1435 C CA . ASP A 1 173 ? 21.800 -8.721 -18.362 1.00 88.94 173 ASP A CA 1
ATOM 1436 C C . ASP A 1 173 ? 20.348 -8.493 -18.842 1.00 88.94 173 ASP A C 1
ATOM 1438 O O . ASP A 1 173 ? 20.132 -7.931 -19.915 1.00 88.94 173 ASP A O 1
ATOM 1442 N N . ASP A 1 174 ? 19.333 -8.860 -18.044 1.00 92.06 174 ASP A N 1
ATOM 1443 C CA . ASP A 1 174 ? 17.906 -8.679 -18.366 1.00 92.06 174 ASP A CA 1
ATOM 1444 C C . ASP A 1 174 ? 17.444 -7.201 -18.279 1.00 92.06 174 ASP A C 1
ATOM 1446 O O . ASP A 1 174 ? 16.277 -6.904 -18.580 1.00 92.06 174 ASP A O 1
ATOM 1450 N N . PHE A 1 175 ? 18.314 -6.293 -17.817 1.00 90.00 175 PHE A N 1
ATOM 1451 C CA . PHE A 1 175 ? 17.981 -4.907 -17.455 1.00 90.00 175 PHE A CA 1
ATOM 1452 C C . PHE A 1 175 ? 18.693 -3.833 -18.285 1.00 90.00 175 PHE A C 1
ATOM 1454 O O . PHE A 1 175 ? 18.357 -2.666 -18.109 1.00 90.00 175 PHE A O 1
ATOM 1461 N N . ASP A 1 176 ? 19.616 -4.184 -19.188 1.00 88.81 176 ASP A N 1
ATOM 1462 C CA . ASP A 1 176 ? 20.334 -3.222 -20.052 1.00 88.81 176 ASP A CA 1
ATOM 1463 C C . ASP A 1 176 ? 20.930 -2.035 -19.258 1.00 88.81 176 ASP A C 1
ATOM 1465 O O . ASP A 1 176 ? 20.565 -0.872 -19.450 1.00 88.81 176 ASP A O 1
ATOM 1469 N N . PHE A 1 177 ? 21.798 -2.343 -18.286 1.00 86.69 177 PHE A N 1
ATOM 1470 C CA . PHE A 1 177 ? 22.377 -1.341 -17.389 1.00 86.69 177 PHE A CA 1
ATOM 1471 C C . PHE A 1 177 ? 23.244 -0.330 -18.133 1.00 86.69 177 PHE A C 1
ATOM 1473 O O . PHE A 1 177 ? 24.186 -0.679 -18.841 1.00 86.69 177 PHE A O 1
ATOM 1480 N N . THR A 1 178 ? 22.973 0.945 -17.882 1.00 85.00 178 THR A N 1
ATOM 1481 C CA . THR A 1 178 ? 23.824 2.059 -18.284 1.00 85.00 178 THR A CA 1
ATOM 1482 C C . THR A 1 178 ? 24.188 2.881 -17.055 1.00 85.00 178 THR A C 1
ATOM 1484 O O . THR A 1 178 ? 23.324 3.286 -16.276 1.00 85.00 178 THR A O 1
ATOM 1487 N N . GLU A 1 179 ? 25.479 3.141 -16.885 1.00 82.50 179 GLU A N 1
ATOM 1488 C CA . GLU A 1 179 ? 25.980 4.028 -15.841 1.00 82.50 179 GLU A CA 1
ATOM 1489 C C . GLU A 1 179 ? 25.925 5.474 -16.334 1.00 82.50 179 GLU A C 1
ATOM 1491 O O . GLU A 1 179 ? 26.396 5.785 -17.431 1.00 82.50 179 GLU A O 1
ATOM 1496 N N . HIS A 1 180 ? 25.359 6.360 -15.523 1.00 79.19 180 HIS A N 1
ATOM 1497 C CA . HIS A 1 180 ? 25.321 7.788 -15.800 1.00 79.19 180 HIS A CA 1
ATOM 1498 C C . HIS A 1 180 ? 25.867 8.556 -14.596 1.00 79.19 180 HIS A C 1
ATOM 1500 O O . HIS A 1 180 ? 25.697 8.134 -13.455 1.00 79.19 180 HIS A O 1
ATOM 1506 N N . TYR A 1 181 ? 26.555 9.664 -14.846 1.00 75.94 181 TYR A N 1
ATOM 1507 C CA . TYR A 1 181 ? 27.041 10.552 -13.795 1.00 75.94 181 TYR A CA 1
ATOM 1508 C C . TYR A 1 181 ? 26.194 11.809 -13.834 1.00 75.94 181 TYR A C 1
ATOM 1510 O O . TYR A 1 181 ? 26.206 12.510 -14.844 1.00 75.94 181 TYR A O 1
ATOM 1518 N N . ASP A 1 182 ? 25.465 12.069 -12.753 1.00 68.81 182 ASP A N 1
ATOM 1519 C CA . ASP A 1 182 ? 24.689 13.295 -12.641 1.00 68.81 182 ASP A CA 1
ATOM 1520 C C . ASP A 1 182 ? 25.601 14.530 -12.507 1.00 68.81 182 ASP A C 1
ATOM 1522 O O . ASP A 1 182 ? 26.834 14.444 -12.438 1.00 68.81 182 ASP A O 1
ATOM 1526 N N . LYS A 1 183 ? 24.986 15.716 -12.470 1.00 67.69 183 LYS A N 1
ATOM 1527 C CA . LYS A 1 183 ? 25.690 17.008 -12.399 1.00 67.69 183 LYS A CA 1
ATOM 1528 C C . LYS A 1 183 ? 26.610 17.142 -11.182 1.00 67.69 183 LYS A C 1
ATOM 1530 O O . LYS A 1 183 ? 27.597 17.871 -11.265 1.00 67.69 183 LYS A O 1
ATOM 1535 N N . ASP A 1 184 ? 26.330 16.411 -10.106 1.00 67.94 184 ASP A N 1
ATOM 1536 C CA . ASP A 1 184 ? 27.121 16.409 -8.876 1.00 67.94 184 ASP A CA 1
ATOM 1537 C C . ASP A 1 184 ? 28.186 15.294 -8.877 1.00 67.94 184 ASP A C 1
ATOM 1539 O O . ASP A 1 184 ? 28.838 15.038 -7.865 1.00 67.94 184 ASP A O 1
ATOM 1543 N N . SER A 1 185 ? 28.420 14.657 -10.034 1.00 63.69 185 SER A N 1
ATOM 1544 C CA . SER A 1 185 ? 29.318 13.508 -10.226 1.00 63.69 185 SER A CA 1
ATOM 1545 C C . SER A 1 185 ? 28.901 12.256 -9.448 1.00 63.69 185 SER A C 1
ATOM 1547 O O . SER A 1 185 ? 29.707 11.333 -9.277 1.00 63.69 185 SER A O 1
ATOM 1549 N N . SER A 1 186 ? 27.644 12.187 -9.006 1.00 69.81 186 SER A N 1
ATOM 1550 C CA . SER A 1 186 ? 27.085 10.992 -8.389 1.00 69.81 186 SER A CA 1
ATOM 1551 C C . SER A 1 186 ? 26.699 10.000 -9.478 1.00 69.81 186 SER A C 1
ATOM 1553 O O . SER A 1 186 ? 26.035 10.322 -10.463 1.00 69.81 186 SER A O 1
ATOM 1555 N N . LYS A 1 187 ? 27.149 8.757 -9.311 1.00 74.44 187 LYS A N 1
ATOM 1556 C CA . LYS A 1 187 ? 26.846 7.672 -10.240 1.00 74.44 187 LYS A CA 1
ATOM 1557 C C . LYS A 1 187 ? 25.412 7.191 -10.021 1.00 74.44 187 LYS A C 1
ATOM 1559 O O . LYS A 1 187 ? 25.117 6.631 -8.964 1.00 74.44 187 LYS A O 1
ATOM 1564 N N . ILE A 1 188 ? 24.565 7.365 -11.028 1.00 79.00 188 ILE A N 1
ATOM 1565 C CA . ILE A 1 188 ? 23.211 6.815 -11.099 1.00 79.00 188 ILE A CA 1
ATOM 1566 C C . ILE A 1 188 ? 23.174 5.638 -12.079 1.00 79.00 188 ILE A C 1
ATOM 1568 O O . ILE A 1 188 ? 23.972 5.553 -13.018 1.00 79.00 188 ILE A O 1
ATOM 1572 N N . TYR A 1 189 ? 22.233 4.725 -11.860 1.00 82.56 189 TYR A N 1
ATOM 1573 C CA . TYR A 1 189 ? 22.027 3.569 -12.726 1.00 82.56 189 TYR A CA 1
ATOM 1574 C C . TYR A 1 189 ? 20.726 3.729 -13.497 1.00 82.56 189 TYR A C 1
ATOM 1576 O O . TYR A 1 189 ? 19.669 3.956 -12.906 1.00 82.56 189 TYR A O 1
ATOM 1584 N N . ILE A 1 190 ? 20.817 3.592 -14.816 1.00 89.19 190 ILE A N 1
ATOM 1585 C CA . ILE A 1 190 ? 19.676 3.627 -15.724 1.00 89.19 190 ILE A CA 1
ATOM 1586 C C . ILE A 1 190 ? 19.498 2.226 -16.308 1.00 89.19 190 ILE A C 1
ATOM 1588 O O . ILE A 1 190 ? 20.456 1.637 -16.802 1.00 89.19 190 ILE A O 1
ATOM 1592 N N . VAL A 1 191 ? 18.276 1.702 -16.266 1.00 92.25 191 VAL A N 1
ATOM 1593 C CA . VAL A 1 191 ? 17.917 0.378 -16.797 1.00 92.25 191 VAL A CA 1
ATOM 1594 C C . VAL A 1 191 ? 16.789 0.469 -17.823 1.00 92.25 191 VAL A C 1
ATOM 1596 O O . VAL A 1 191 ? 15.978 1.394 -17.800 1.00 92.25 191 VAL A O 1
ATOM 1599 N N . ASP A 1 192 ? 16.685 -0.503 -18.724 1.00 94.06 192 ASP A N 1
ATOM 1600 C CA . ASP A 1 192 ? 15.568 -0.631 -19.671 1.00 94.06 192 ASP A CA 1
ATOM 1601 C C . ASP A 1 192 ? 14.976 -2.053 -19.688 1.00 94.06 192 ASP A C 1
ATOM 1603 O O . ASP A 1 192 ? 14.988 -2.739 -20.718 1.00 94.06 192 ASP A O 1
ATOM 1607 N N . PRO A 1 193 ? 14.432 -2.525 -18.551 1.00 95.25 193 PRO A N 1
ATOM 1608 C CA . PRO A 1 193 ? 13.954 -3.892 -18.428 1.00 95.25 193 PRO A CA 1
ATOM 1609 C C . PRO A 1 193 ? 12.788 -4.202 -19.371 1.00 95.25 193 PRO A C 1
ATOM 1611 O O . PRO A 1 193 ? 11.945 -3.361 -19.694 1.00 95.25 193 PRO A O 1
ATOM 1614 N N . SER A 1 194 ? 12.670 -5.478 -19.742 1.00 96.12 194 SER A N 1
ATOM 1615 C CA . SER A 1 194 ? 11.397 -6.009 -20.236 1.00 96.12 194 SER A CA 1
ATOM 1616 C C . SER A 1 194 ? 10.339 -5.983 -19.124 1.00 96.12 194 SER A C 1
ATOM 1618 O O . SER A 1 194 ? 10.668 -5.937 -17.939 1.00 96.12 194 SER A O 1
ATOM 1620 N N . TYR A 1 195 ? 9.055 -6.109 -19.473 1.00 95.88 195 TYR A N 1
ATOM 1621 C CA . TYR A 1 195 ? 8.002 -6.224 -18.455 1.00 95.88 195 TYR A CA 1
ATOM 1622 C C . TYR A 1 195 ? 8.228 -7.404 -17.490 1.00 95.88 195 TYR A C 1
ATOM 1624 O O . TYR A 1 195 ? 7.973 -7.288 -16.295 1.00 95.88 195 TYR A O 1
ATOM 1632 N N . ILE A 1 196 ? 8.746 -8.531 -17.990 1.00 95.19 196 ILE A N 1
ATOM 1633 C CA . ILE A 1 196 ? 9.029 -9.717 -17.169 1.00 95.19 196 ILE A CA 1
ATOM 1634 C C . ILE A 1 196 ? 10.204 -9.445 -16.219 1.00 95.19 196 ILE A C 1
ATOM 1636 O O . ILE A 1 196 ? 10.141 -9.816 -15.048 1.00 95.19 196 ILE A O 1
ATOM 1640 N N . SER A 1 197 ? 11.244 -8.760 -16.697 1.00 95.12 197 SER A N 1
ATOM 1641 C CA . SER A 1 197 ? 12.393 -8.365 -15.874 1.00 95.12 197 SER A CA 1
ATOM 1642 C C . SER A 1 197 ? 11.968 -7.364 -14.794 1.00 95.12 197 SER A C 1
ATOM 1644 O O . SER A 1 197 ? 12.316 -7.531 -13.630 1.00 95.12 197 SER A O 1
ATOM 1646 N N . PHE A 1 198 ? 11.125 -6.386 -15.142 1.00 95.44 198 PHE A N 1
ATOM 1647 C CA . PHE A 1 198 ? 10.543 -5.432 -14.195 1.00 95.44 198 PHE A CA 1
ATOM 1648 C C . PHE A 1 198 ? 9.714 -6.128 -13.105 1.00 95.44 198 PHE A C 1
ATOM 1650 O O . PHE A 1 198 ? 9.873 -5.842 -11.923 1.00 95.44 198 PHE A O 1
ATOM 1657 N N . ARG A 1 199 ? 8.872 -7.100 -13.480 1.00 94.12 199 ARG A N 1
ATOM 1658 C CA . ARG A 1 199 ? 8.116 -7.936 -12.530 1.00 94.12 199 ARG A CA 1
ATOM 1659 C C . ARG A 1 199 ? 9.020 -8.699 -11.574 1.00 94.12 199 ARG A C 1
ATOM 1661 O O . ARG A 1 199 ? 8.730 -8.782 -10.383 1.00 94.12 199 ARG A O 1
ATOM 1668 N N . TRP A 1 200 ? 10.090 -9.284 -12.105 1.00 93.75 200 TRP A N 1
ATOM 1669 C CA . TRP A 1 200 ? 11.071 -9.980 -11.286 1.00 93.75 200 TRP A CA 1
ATOM 1670 C C . TRP A 1 200 ? 11.750 -9.018 -10.308 1.00 93.75 200 TRP A C 1
ATOM 1672 O O . TRP A 1 200 ? 11.858 -9.351 -9.132 1.00 93.75 200 TRP A O 1
ATOM 1682 N N . LEU A 1 201 ? 12.130 -7.823 -10.771 1.00 91.31 201 LEU A N 1
ATOM 1683 C CA . LEU A 1 201 ? 12.727 -6.772 -9.949 1.00 91.31 201 LEU A CA 1
ATOM 1684 C C . LEU A 1 201 ? 11.784 -6.328 -8.827 1.00 91.31 201 LEU A C 1
ATOM 1686 O O . LEU A 1 201 ? 12.196 -6.317 -7.674 1.00 91.31 201 LEU A O 1
ATOM 1690 N N . LEU A 1 202 ? 10.517 -6.038 -9.133 1.00 91.44 202 LEU A N 1
ATOM 1691 C CA . LEU A 1 202 ? 9.524 -5.663 -8.123 1.00 91.44 202 LEU A CA 1
ATOM 1692 C C . LEU A 1 202 ? 9.346 -6.762 -7.069 1.00 91.44 202 LEU A C 1
ATOM 1694 O O . LEU A 1 202 ? 9.329 -6.483 -5.876 1.00 91.44 202 LEU A O 1
ATOM 1698 N N . LYS A 1 203 ? 9.281 -8.030 -7.490 1.00 89.75 203 LYS A N 1
ATOM 1699 C CA . LYS A 1 203 ? 9.218 -9.154 -6.551 1.00 89.75 203 LYS A CA 1
ATOM 1700 C C . LYS A 1 203 ? 10.484 -9.256 -5.696 1.00 89.75 203 LYS A C 1
ATOM 1702 O O . LYS A 1 203 ? 10.391 -9.454 -4.493 1.00 89.75 203 LYS A O 1
ATOM 1707 N N . ARG A 1 204 ? 11.662 -9.130 -6.312 1.00 86.62 204 ARG A N 1
ATOM 1708 C CA . ARG A 1 204 ? 12.955 -9.195 -5.622 1.00 86.62 204 ARG A CA 1
ATOM 1709 C C . ARG A 1 204 ? 13.099 -8.078 -4.592 1.00 86.62 204 ARG A C 1
ATOM 1711 O O . ARG A 1 204 ? 13.611 -8.344 -3.513 1.00 86.62 204 ARG A O 1
ATOM 1718 N N . TRP A 1 205 ? 12.635 -6.881 -4.941 1.00 84.19 205 TRP A N 1
ATOM 1719 C CA . TRP A 1 205 ? 12.505 -5.743 -4.041 1.00 84.19 205 TRP A CA 1
ATOM 1720 C C . TRP A 1 205 ? 11.574 -6.082 -2.878 1.00 84.19 205 TRP A C 1
ATOM 1722 O O . TRP A 1 205 ? 11.966 -5.955 -1.733 1.00 84.19 205 TRP A O 1
ATOM 1732 N N . ASN A 1 206 ? 10.390 -6.631 -3.147 1.00 81.56 206 ASN A N 1
ATOM 1733 C CA . ASN A 1 206 ? 9.458 -7.014 -2.083 1.00 81.56 206 ASN A CA 1
ATOM 1734 C C . ASN A 1 206 ? 10.018 -8.04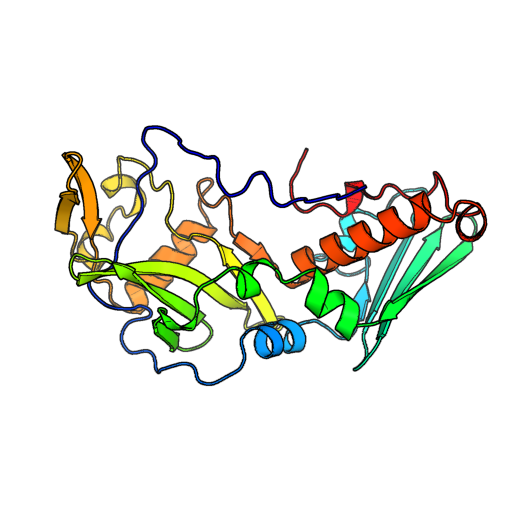8 -1.099 1.00 81.56 206 ASN A C 1
ATOM 1736 O O . ASN A 1 206 ? 9.670 -8.007 0.076 1.00 81.56 206 ASN A O 1
ATOM 1740 N N . ASP A 1 207 ? 10.878 -8.945 -1.577 1.00 81.75 207 ASP A N 1
ATOM 1741 C CA . ASP A 1 207 ? 11.525 -9.978 -0.768 1.00 81.75 207 ASP A CA 1
ATOM 1742 C C . ASP A 1 207 ? 12.819 -9.486 -0.070 1.00 81.75 207 ASP A C 1
ATOM 1744 O O . ASP A 1 207 ? 13.474 -10.286 0.602 1.00 81.75 207 ASP A O 1
ATOM 1748 N N . SER A 1 208 ? 13.251 -8.229 -0.263 1.00 75.19 208 SER A N 1
ATOM 1749 C CA . SER A 1 208 ? 14.495 -7.700 0.315 1.00 75.19 208 SER A CA 1
ATOM 1750 C C . SER A 1 208 ? 14.260 -6.910 1.604 1.00 75.19 208 SER A C 1
ATOM 1752 O O . SER A 1 208 ? 13.278 -6.186 1.744 1.00 75.19 208 SER A O 1
ATOM 1754 N N . ASP A 1 209 ? 15.238 -6.965 2.513 1.00 70.12 209 ASP A N 1
ATOM 1755 C CA . ASP A 1 209 ? 15.274 -6.119 3.718 1.00 70.12 209 ASP A CA 1
ATOM 1756 C C . ASP A 1 209 ? 15.455 -4.619 3.384 1.00 70.12 209 ASP A C 1
ATOM 1758 O O . ASP A 1 209 ? 15.322 -3.758 4.249 1.00 70.12 209 ASP A O 1
ATOM 1762 N N . GLU A 1 210 ? 15.776 -4.299 2.124 1.00 67.12 210 GLU A N 1
ATOM 1763 C CA . GLU A 1 210 ? 15.928 -2.928 1.612 1.00 67.12 210 GLU A CA 1
ATOM 1764 C C . GLU A 1 210 ? 14.573 -2.276 1.297 1.00 67.12 210 GLU A C 1
ATOM 1766 O O . GLU A 1 210 ? 14.486 -1.057 1.144 1.00 67.12 210 GLU A O 1
ATOM 1771 N N . ASN A 1 211 ? 13.497 -3.064 1.222 1.00 69.12 211 ASN A N 1
ATOM 1772 C CA . ASN A 1 211 ? 12.161 -2.551 0.979 1.00 69.12 211 ASN A CA 1
ATOM 1773 C C . ASN A 1 211 ? 11.539 -1.950 2.237 1.00 69.12 211 ASN A C 1
ATOM 1775 O O . ASN A 1 211 ? 10.756 -2.576 2.947 1.00 69.12 211 ASN A O 1
ATOM 1779 N N . LEU A 1 212 ? 11.869 -0.687 2.474 1.00 66.31 212 LEU A N 1
ATOM 1780 C CA . LEU A 1 212 ? 11.404 0.059 3.640 1.00 66.31 212 LEU A CA 1
ATOM 1781 C C . LEU A 1 212 ? 10.001 0.665 3.461 1.00 66.31 212 LEU A C 1
ATOM 1783 O O . LEU A 1 212 ? 9.419 1.150 4.429 1.00 66.31 212 LEU A O 1
ATOM 1787 N N . PHE A 1 213 ? 9.457 0.664 2.239 1.00 74.00 213 PHE A N 1
ATOM 1788 C CA . PHE A 1 213 ? 8.345 1.548 1.863 1.00 74.00 213 PHE A CA 1
ATOM 1789 C C . PHE A 1 213 ? 7.2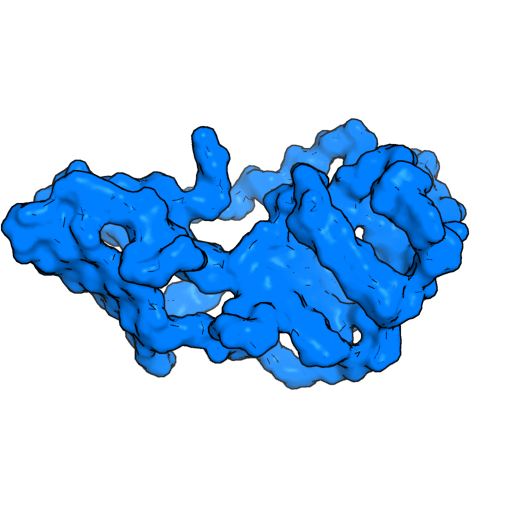20 0.862 1.075 1.00 74.00 213 PHE A C 1
ATOM 1791 O O . PHE A 1 213 ? 6.442 1.533 0.394 1.00 74.00 213 PHE A O 1
ATOM 1798 N N . SER A 1 214 ? 7.109 -0.467 1.159 1.00 83.06 214 SER A N 1
ATOM 1799 C CA . SER A 1 214 ? 5.948 -1.185 0.619 1.00 83.06 214 SER A CA 1
ATOM 1800 C C . SER A 1 214 ? 4.975 -1.558 1.719 1.00 83.06 214 SER A C 1
ATOM 1802 O O . SER A 1 214 ? 5.362 -2.237 2.666 1.00 83.06 214 SER A O 1
ATOM 1804 N N . GLN A 1 215 ? 3.718 -1.142 1.582 1.00 84.38 215 GLN A N 1
ATOM 1805 C CA . GLN A 1 215 ? 2.680 -1.421 2.569 1.00 84.38 215 GLN A CA 1
ATOM 1806 C C . GLN A 1 215 ? 1.354 -1.805 1.920 1.00 84.38 215 GLN A C 1
ATOM 1808 O O . GLN A 1 215 ? 0.997 -1.315 0.847 1.00 84.38 215 GLN A O 1
ATOM 1813 N N . SER A 1 216 ? 0.608 -2.679 2.598 1.00 88.31 216 SER A N 1
ATOM 1814 C CA . SER A 1 216 ? -0.787 -2.952 2.247 1.00 88.31 216 SER A CA 1
ATOM 1815 C C . SER A 1 216 ? -1.604 -1.675 2.417 1.00 88.31 216 SER A C 1
ATOM 1817 O O . SER A 1 216 ? -1.599 -1.067 3.488 1.00 88.31 216 SER A O 1
ATOM 1819 N N . PHE A 1 217 ? -2.336 -1.295 1.375 1.00 86.81 217 PHE A N 1
ATOM 1820 C CA . PHE A 1 217 ? -3.237 -0.153 1.407 1.00 86.81 217 PHE A CA 1
ATOM 1821 C C . PHE A 1 217 ? -4.317 -0.323 2.472 1.00 86.81 217 PHE A C 1
ATOM 1823 O O . PHE A 1 217 ? -4.625 0.623 3.193 1.00 86.81 217 PHE A O 1
ATOM 1830 N N . THR A 1 218 ? -4.849 -1.540 2.612 1.00 88.00 218 THR A N 1
ATOM 1831 C CA . THR A 1 218 ? -5.815 -1.860 3.664 1.00 88.00 218 THR A CA 1
ATOM 1832 C C . THR A 1 218 ? -5.230 -1.608 5.054 1.00 88.00 218 THR A C 1
ATOM 1834 O O . THR A 1 218 ? -5.907 -1.032 5.899 1.00 88.00 218 THR A O 1
ATOM 1837 N N . ASN A 1 219 ? -3.969 -1.979 5.298 1.00 86.81 219 ASN A N 1
ATOM 1838 C CA . ASN A 1 219 ? -3.330 -1.708 6.587 1.00 86.81 219 ASN A CA 1
ATOM 1839 C C . ASN A 1 219 ? -3.122 -0.207 6.815 1.00 86.81 219 ASN A C 1
ATOM 1841 O O . ASN A 1 219 ? -3.445 0.266 7.900 1.00 86.81 219 ASN A O 1
ATOM 1845 N N . VAL A 1 220 ? -2.646 0.535 5.804 1.00 84.38 220 VAL A N 1
ATOM 1846 C CA . VAL A 1 220 ? -2.483 2.004 5.880 1.00 84.38 220 VAL A CA 1
ATOM 1847 C C . VAL A 1 220 ? -3.811 2.666 6.230 1.00 84.38 220 VAL A C 1
ATOM 1849 O O . VAL A 1 220 ? -3.879 3.499 7.125 1.00 84.38 220 VAL A O 1
ATOM 1852 N N . TRP A 1 221 ? -4.888 2.234 5.579 1.00 85.25 221 TRP A N 1
ATOM 1853 C CA . TRP A 1 221 ? -6.231 2.718 5.870 1.00 85.25 221 TRP A CA 1
ATOM 1854 C C . TRP A 1 221 ? -6.665 2.447 7.317 1.00 85.25 221 TRP A C 1
ATOM 1856 O O . TRP A 1 221 ? -7.220 3.331 7.965 1.00 85.25 221 TRP A O 1
ATOM 1866 N N . ILE A 1 222 ? -6.395 1.244 7.837 1.00 88.00 222 ILE A N 1
ATOM 1867 C CA . ILE A 1 222 ? -6.690 0.892 9.232 1.00 88.00 222 ILE A CA 1
ATOM 1868 C C . ILE A 1 222 ? -5.896 1.780 10.196 1.00 88.00 222 ILE A C 1
ATOM 1870 O O . ILE A 1 222 ? -6.485 2.295 11.143 1.00 88.00 222 ILE A O 1
ATOM 1874 N N . GLU A 1 223 ? -4.592 1.962 9.976 1.00 87.19 223 GLU A N 1
ATOM 1875 C CA . GLU A 1 223 ? -3.745 2.801 10.835 1.00 87.19 223 GLU A CA 1
ATOM 1876 C C . GLU A 1 223 ? -4.291 4.231 10.916 1.00 87.19 223 GLU A C 1
ATOM 1878 O O . GLU A 1 223 ? -4.523 4.731 12.017 1.00 87.19 223 GLU A O 1
ATOM 1883 N N . GLU A 1 224 ? -4.602 4.851 9.775 1.00 84.88 224 GLU A N 1
ATOM 1884 C CA . GLU A 1 224 ? -5.151 6.212 9.759 1.00 84.88 224 GLU A CA 1
ATOM 1885 C C . GLU A 1 224 ? -6.524 6.299 10.442 1.00 84.88 224 GLU A C 1
ATOM 1887 O O . GLU A 1 224 ? -6.794 7.225 11.209 1.00 84.88 224 GLU A O 1
ATOM 1892 N N . LEU A 1 225 ? -7.372 5.283 10.271 1.00 88.44 225 LEU A N 1
ATOM 1893 C CA . LEU A 1 225 ? -8.670 5.221 10.940 1.00 88.44 225 LEU A CA 1
ATOM 1894 C C . LEU A 1 225 ? -8.525 5.184 12.470 1.00 88.44 225 LEU A C 1
ATOM 1896 O O . LEU A 1 225 ? -9.281 5.837 13.196 1.00 88.44 225 LEU A O 1
ATOM 1900 N N . PHE A 1 226 ? -7.533 4.452 12.976 1.00 90.38 226 PHE A N 1
ATOM 1901 C CA . PHE A 1 226 ? -7.240 4.406 14.406 1.00 90.38 226 PHE A CA 1
ATOM 1902 C C . PHE A 1 226 ? -6.497 5.650 14.915 1.00 90.38 226 PHE A C 1
ATOM 1904 O O . PHE A 1 226 ? -6.725 6.025 16.066 1.00 90.38 226 PHE A O 1
ATOM 1911 N N . ASN A 1 227 ? -5.700 6.331 14.087 1.00 87.50 227 ASN A N 1
ATOM 1912 C CA . ASN A 1 227 ? -5.099 7.631 14.417 1.00 87.50 227 ASN A CA 1
ATOM 1913 C C . ASN A 1 227 ? -6.175 8.711 14.628 1.00 87.50 227 ASN A C 1
ATOM 1915 O O . ASN A 1 227 ? -6.126 9.480 15.600 1.00 87.50 227 ASN A O 1
ATOM 1919 N N . ASP A 1 228 ? -7.181 8.741 13.753 1.00 87.94 228 ASP A N 1
ATOM 1920 C CA . ASP A 1 228 ? -8.332 9.633 13.884 1.00 87.94 228 ASP A CA 1
ATOM 1921 C C . ASP A 1 228 ? -9.171 9.281 15.113 1.00 87.94 228 ASP A C 1
ATOM 1923 O O . ASP A 1 228 ? -9.618 10.166 15.854 1.00 87.94 228 ASP A O 1
ATOM 1927 N N . PHE A 1 229 ? -9.349 7.986 15.386 1.00 91.75 229 PHE A N 1
ATOM 1928 C CA . PHE A 1 229 ? -10.045 7.547 16.587 1.00 91.75 229 PHE A CA 1
ATOM 1929 C C . PHE A 1 229 ? -9.301 7.963 17.867 1.00 91.75 229 PHE A C 1
ATOM 1931 O O . PHE A 1 229 ? -9.919 8.527 18.772 1.00 91.75 229 PHE A O 1
ATOM 1938 N N . GLU A 1 230 ? -7.982 7.767 17.936 1.00 92.00 230 GLU A N 1
ATOM 1939 C CA . GLU A 1 230 ? -7.158 8.226 19.059 1.00 92.00 230 GLU A CA 1
ATOM 1940 C C . GLU A 1 230 ? -7.336 9.731 19.280 1.00 92.00 230 GLU A C 1
ATOM 1942 O O . GLU A 1 230 ? -7.623 10.170 20.395 1.00 92.00 230 GLU A O 1
ATOM 1947 N N . SER A 1 231 ? -7.265 10.514 18.201 1.00 90.12 231 SER A N 1
ATOM 1948 C CA . SER A 1 231 ? -7.439 11.966 18.249 1.00 90.12 231 SER A CA 1
ATOM 1949 C C . SER A 1 231 ? -8.810 12.362 18.810 1.00 90.12 231 SER A C 1
ATOM 1951 O O . SER A 1 231 ? -8.906 13.283 19.625 1.00 90.12 231 SER A O 1
ATOM 1953 N N . ARG A 1 232 ? -9.887 11.654 18.443 1.00 91.19 232 ARG A N 1
ATOM 1954 C CA . ARG A 1 232 ? -11.221 11.880 19.027 1.00 91.19 232 ARG A CA 1
ATOM 1955 C C . ARG A 1 232 ? -11.262 11.529 20.517 1.00 91.19 232 ARG A C 1
ATOM 1957 O O . ARG A 1 232 ? -11.831 12.301 21.289 1.00 91.19 232 ARG A O 1
ATOM 1964 N N . VAL A 1 233 ? -10.657 10.407 20.922 1.00 91.81 233 VAL A N 1
ATOM 1965 C CA . VAL A 1 233 ? -10.571 9.983 22.333 1.00 91.81 233 VAL A CA 1
ATOM 1966 C C . VAL A 1 233 ? -9.839 11.017 23.185 1.00 91.81 233 VAL A C 1
ATOM 1968 O O . VAL A 1 233 ? -10.298 11.344 24.281 1.00 91.81 233 VAL A O 1
ATOM 1971 N N . GLU A 1 234 ? -8.746 11.580 22.669 1.00 90.69 234 GLU A N 1
ATOM 1972 C CA . GLU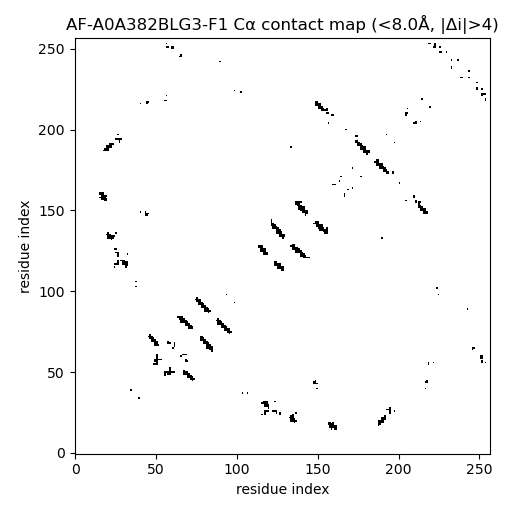 A 1 234 ? -7.985 12.643 23.334 1.00 90.69 234 GLU A CA 1
ATOM 1973 C C . GLU A 1 234 ? -8.787 13.949 23.476 1.00 90.69 234 GLU A C 1
ATOM 1975 O O . GLU A 1 234 ? -8.636 14.661 24.473 1.00 90.69 234 GLU A O 1
ATOM 1980 N N . LEU A 1 235 ? -9.643 14.274 22.500 1.00 93.06 235 LEU A N 1
ATOM 1981 C CA . LEU A 1 235 ? -10.400 15.530 22.462 1.00 93.06 235 LEU A CA 1
ATOM 1982 C C . LEU A 1 235 ? -11.700 15.506 23.283 1.00 93.06 235 LEU A C 1
ATOM 1984 O O . LEU A 1 235 ? -12.081 16.548 23.818 1.00 93.06 235 LEU A O 1
ATOM 1988 N N . ASP A 1 236 ? -12.374 14.359 23.410 1.00 93.38 236 ASP A N 1
ATOM 1989 C CA . ASP A 1 236 ? -13.652 14.233 24.135 1.00 93.38 236 ASP A CA 1
ATOM 1990 C C . ASP A 1 236 ? -13.597 13.178 25.251 1.00 93.38 236 ASP A C 1
ATOM 1992 O O . ASP A 1 236 ? -14.230 12.118 25.219 1.00 93.38 236 ASP A O 1
ATOM 1996 N N . SER A 1 237 ? -12.867 13.505 26.313 1.00 86.38 237 SER A N 1
ATOM 1997 C CA . SER A 1 237 ? -12.725 12.627 27.480 1.00 86.38 237 SER A CA 1
ATOM 1998 C C . SER A 1 237 ? -14.048 12.278 28.178 1.00 86.38 237 SER A C 1
ATOM 2000 O O . SER A 1 237 ? -14.086 11.319 28.949 1.00 86.38 237 SER A O 1
ATOM 2002 N N . THR A 1 238 ? -15.139 13.014 27.919 1.00 92.50 238 THR A N 1
ATOM 2003 C CA . THR A 1 238 ? -16.456 12.718 28.500 1.00 92.50 238 THR A CA 1
ATOM 2004 C C . THR A 1 238 ? -17.164 11.614 27.726 1.00 92.50 238 THR A C 1
ATOM 2006 O O . THR A 1 238 ? -17.669 10.681 28.356 1.00 92.50 238 THR A O 1
ATOM 2009 N N . LYS A 1 239 ? -17.174 11.684 26.386 1.00 94.31 239 LYS A N 1
ATOM 2010 C CA . LYS A 1 239 ? -17.732 10.628 25.528 1.00 94.31 239 LYS A CA 1
ATOM 2011 C C . LYS A 1 239 ? -16.989 9.310 25.740 1.00 94.31 239 LYS A C 1
ATOM 2013 O O . LYS A 1 239 ? -17.628 8.281 25.928 1.00 94.31 239 LYS A O 1
ATOM 2018 N N . TYR A 1 240 ? -15.657 9.346 25.760 1.00 93.81 240 TYR A N 1
ATOM 2019 C CA . TYR A 1 240 ? -14.827 8.135 25.707 1.00 93.81 240 TYR A CA 1
ATOM 2020 C C . TYR A 1 240 ? -14.375 7.590 27.067 1.00 93.81 240 TYR A C 1
ATOM 2022 O O . TYR A 1 240 ? -13.615 6.625 27.117 1.00 93.81 240 TYR A O 1
ATOM 2030 N N . LYS A 1 241 ? -14.860 8.153 28.181 1.00 92.44 241 LYS A N 1
ATOM 2031 C CA . LYS A 1 241 ? -14.431 7.795 29.547 1.00 92.44 241 LYS A CA 1
ATOM 2032 C C . LYS A 1 241 ? -14.424 6.285 29.842 1.00 92.44 241 LYS A C 1
ATOM 2034 O O . LYS A 1 241 ? -13.587 5.830 30.612 1.00 92.44 241 LYS A O 1
ATOM 2039 N N . ASP A 1 242 ? -15.350 5.531 29.245 1.00 90.62 242 ASP A N 1
ATOM 2040 C CA . ASP A 1 242 ? -15.562 4.107 29.532 1.00 90.62 242 ASP A CA 1
ATOM 2041 C C . ASP A 1 242 ? -14.586 3.196 28.764 1.00 90.62 242 ASP A C 1
ATOM 2043 O O . ASP A 1 242 ? -14.446 2.022 29.104 1.00 90.62 242 ASP A O 1
ATOM 2047 N N . ILE A 1 243 ? -13.895 3.732 27.751 1.00 90.62 243 ILE A N 1
ATOM 2048 C CA . ILE A 1 243 ? -12.884 3.016 26.956 1.00 90.62 243 ILE A CA 1
ATOM 2049 C C . ILE A 1 243 ? -11.470 3.585 27.127 1.00 90.62 243 ILE A C 1
ATOM 2051 O O . ILE A 1 243 ? -10.493 2.938 26.743 1.00 90.62 243 ILE A O 1
ATOM 2055 N N . THR A 1 244 ? -11.337 4.781 27.708 1.00 86.69 244 THR A N 1
ATOM 2056 C CA . THR A 1 244 ? -10.042 5.415 27.969 1.00 86.69 244 THR A CA 1
ATOM 2057 C C . THR A 1 244 ? -9.158 4.507 28.824 1.00 86.69 244 THR A C 1
ATOM 2059 O O . THR A 1 244 ? -9.545 4.069 29.905 1.00 86.69 244 THR A O 1
ATOM 2062 N N . GLY A 1 245 ? -7.945 4.231 28.341 1.00 84.31 245 GLY A N 1
ATOM 2063 C CA . GLY A 1 245 ? -6.983 3.346 29.006 1.00 84.31 245 GLY A CA 1
ATOM 2064 C C . GLY A 1 245 ? -7.193 1.848 28.752 1.00 84.31 245 GLY A C 1
ATOM 2065 O O . GLY A 1 245 ? -6.325 1.063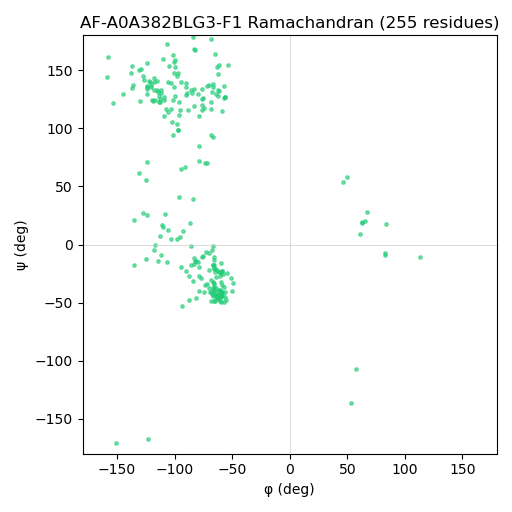 29.121 1.00 84.31 245 GLY A O 1
ATOM 2066 N N . LEU A 1 246 ? -8.290 1.446 28.097 1.00 88.06 246 LEU A N 1
ATOM 2067 C CA . LEU A 1 246 ? -8.503 0.063 27.643 1.00 88.06 246 LEU A CA 1
ATOM 2068 C C . LEU A 1 246 ? -7.976 -0.176 26.221 1.00 88.06 246 LEU A C 1
ATOM 2070 O O . LEU A 1 246 ? -7.689 -1.315 25.856 1.00 88.06 246 LEU A O 1
ATOM 2074 N N . LEU A 1 247 ? -7.852 0.886 25.421 1.00 86.12 247 LEU A N 1
ATOM 2075 C CA . LEU A 1 247 ? -7.327 0.837 24.058 1.00 86.12 247 LEU A CA 1
ATOM 2076 C C . LEU A 1 247 ? -5.866 1.278 24.012 1.00 86.12 247 LEU A C 1
ATOM 2078 O O . LEU A 1 247 ? -5.518 2.367 24.468 1.00 86.12 247 LEU A O 1
ATOM 2082 N N . ASN A 1 248 ? -5.027 0.442 23.405 1.00 88.12 248 ASN A N 1
ATOM 2083 C CA . ASN A 1 248 ? -3.664 0.798 23.041 1.00 88.12 248 ASN A CA 1
ATOM 2084 C C . ASN A 1 248 ? -3.606 1.116 21.543 1.00 88.12 248 ASN A C 1
ATOM 2086 O O . ASN A 1 248 ? -3.430 0.214 20.728 1.00 88.12 248 ASN A O 1
ATOM 2090 N N . PHE A 1 249 ? -3.739 2.392 21.179 1.00 87.62 249 PHE A N 1
ATOM 2091 C CA . PHE A 1 249 ? -3.746 2.816 19.774 1.00 87.62 249 PHE A CA 1
ATOM 2092 C C . PHE A 1 249 ? -2.442 2.494 19.027 1.00 87.62 249 PHE A C 1
ATOM 2094 O O . PHE A 1 249 ? -2.459 2.255 17.825 1.00 87.62 249 PHE A O 1
ATOM 2101 N N . LYS A 1 250 ? -1.321 2.345 19.744 1.00 85.62 250 LYS A N 1
ATOM 2102 C CA . LYS A 1 250 ? -0.041 1.927 19.149 1.00 85.62 250 LYS A CA 1
ATOM 2103 C C . LYS A 1 250 ? -0.079 0.531 18.529 1.00 85.62 250 LYS A C 1
ATOM 2105 O O . LYS A 1 250 ? 0.749 0.229 17.680 1.00 85.62 250 LYS A O 1
ATOM 2110 N N . SER A 1 251 ? -1.014 -0.319 18.952 1.00 83.38 251 SER A N 1
ATOM 2111 C CA . SER A 1 251 ? -1.182 -1.665 18.403 1.00 83.38 251 SER A CA 1
ATOM 2112 C C . SER A 1 251 ? -1.726 -1.681 16.968 1.00 83.38 251 SER A C 1
ATOM 2114 O O . SER A 1 251 ? -1.767 -2.746 16.364 1.00 83.38 251 SER A O 1
ATOM 2116 N N . PHE A 1 252 ? -2.127 -0.527 16.427 1.00 84.25 252 PHE A N 1
ATOM 2117 C CA . PHE A 1 252 ? -2.616 -0.371 15.055 1.00 84.25 252 PHE A CA 1
ATOM 2118 C C . PHE A 1 252 ? -1.605 0.318 14.133 1.00 84.25 252 PHE A C 1
ATOM 2120 O O . PHE A 1 252 ? -1.983 0.730 13.042 1.00 84.25 252 PHE A O 1
ATOM 2127 N N . SER A 1 253 ? -0.344 0.468 14.555 1.00 80.00 253 SER A N 1
ATOM 2128 C CA . SER A 1 253 ? 0.692 1.071 13.713 1.00 80.00 253 SER A CA 1
ATOM 2129 C C . SER A 1 253 ? 1.413 0.025 12.871 1.00 80.00 253 SER A C 1
ATOM 2131 O O . SER A 1 253 ? 1.741 -1.060 13.356 1.00 80.00 253 SER A O 1
ATOM 2133 N N . ILE A 1 254 ? 1.680 0.358 11.608 1.00 69.69 254 ILE A N 1
ATOM 2134 C CA . ILE A 1 254 ? 2.354 -0.532 10.656 1.00 69.69 254 ILE A CA 1
ATOM 2135 C C . ILE A 1 254 ? 3.880 -0.475 10.817 1.00 69.69 254 ILE A C 1
ATOM 2137 O O . ILE A 1 254 ? 4.591 -1.373 10.364 1.00 69.69 254 ILE A O 1
ATOM 2141 N N . VAL A 1 255 ? 4.404 0.557 11.484 1.00 62.69 255 VAL A N 1
ATOM 2142 C CA . VAL A 1 255 ? 5.832 0.683 11.792 1.00 62.69 255 VAL A CA 1
ATOM 2143 C C . VAL A 1 255 ? 6.123 -0.016 13.127 1.00 62.69 255 VAL A C 1
ATOM 2145 O O . VAL A 1 255 ? 5.639 0.442 14.166 1.00 62.69 255 VAL A O 1
ATOM 2148 N N . PRO A 1 256 ? 6.934 -1.093 13.152 1.00 43.44 256 PRO A N 1
ATOM 2149 C CA . PRO A 1 256 ? 7.372 -1.700 14.406 1.00 43.44 256 PRO A CA 1
ATOM 2150 C C . PRO A 1 256 ? 8.200 -0.692 15.221 1.00 43.44 256 PRO A C 1
ATOM 2152 O O . PRO A 1 256 ? 9.097 -0.051 14.669 1.00 43.44 256 PRO A O 1
ATOM 2155 N N . GLN A 1 257 ? 7.904 -0.552 16.519 1.00 38.66 257 GLN A N 1
ATOM 2156 C CA . GLN A 1 257 ? 8.711 0.230 17.475 1.00 38.66 257 GLN A CA 1
ATOM 2157 C C . GLN A 1 257 ? 9.828 -0.609 18.093 1.00 38.66 257 GLN A C 1
ATOM 2159 O O . GLN A 1 257 ? 9.563 -1.786 18.427 1.00 38.66 257 GLN A O 1
#

Nearest PDB structures (foldseek):
  8gnn-assembly1_A  TM=3.032E-01  e=6.690E-01  Homo sapiens
  8b6h-assembly1_DR  TM=2.699E-01  e=1.109E+00  Tetrahymena thermophila SB210
  1h9s-assembly1_B  TM=1.951E-01  e=5.654E-01  Escherichia coli
  4mjq-assembly1_A  TM=2.726E-01  e=4.029E+00  Escherichia coli K-12
  1jqj-assembly1_A  TM=2.232E-01  e=4.507E+00  Escherichia coli

Organism: NCBI:txid408172

Solvent-accessible surface area (backbone atoms only — not comparable to full-atom values): 14768 Å² total; per-residue (Å²): 130,89,82,68,90,75,82,67,91,85,70,80,82,51,92,74,57,36,56,57,32,22,60,54,68,42,47,50,93,38,46,76,61,84,77,59,67,67,61,55,53,60,72,34,52,68,56,62,48,43,29,84,40,94,89,34,63,51,32,74,46,44,47,90,53,34,64,42,42,35,40,41,46,63,99,55,38,35,37,44,40,39,32,34,67,86,73,49,72,50,78,48,79,42,54,40,67,63,50,57,70,71,68,50,48,74,64,73,74,44,70,61,92,70,39,52,42,18,31,49,96,54,36,37,23,37,18,36,70,49,98,83,70,33,22,38,50,56,31,36,42,37,46,41,89,86,81,48,41,36,37,38,27,47,53,54,60,46,47,48,59,89,56,49,66,71,76,48,40,99,49,46,81,52,25,59,76,41,82,42,67,48,98,87,69,48,77,39,45,33,28,56,42,47,49,67,43,46,53,50,48,55,50,53,42,72,75,35,93,66,54,82,43,64,42,49,46,60,51,54,52,51,28,53,55,46,52,54,48,48,54,49,45,72,73,36,56,77,83,35,55,91,50,65,87,65,65,66,68,74,46,48,53,90,71,88,131

Sequence (257 aa):
MIRRIVPLMFLVLLPGCKELYFKTPQPKGGEQYKGDLIQYLTNSLPNRITSNDNNSLLKDAVNDTLVYIEINQDLITVQIRIKFYNDLIWVEEFDLNDFLHDNYDFISQMDLNKSIILEKENIICVNKKSDEDYYKIDFILEKNRKNGDIMCHMVPFFGISDDYEKFFGNRIDDFDFTEHYDKDSSKIYIVDPSYISFRWLLKRWNDSDENLFSQSFTNVWIEELFNDFESRVELDSTKYKDITGLLNFKSFSIVPQ